Protein AF-A0A7S3L9W5-F1 (afdb_monomer_lite)

Organism: NCBI:txid265554

Foldseek 3Di:
DDDDDDPDPCVVVLVVVLVPQPQDWAWAFEAQQAAQKWKDKLNFIDGGRHRLATTEISHRLPFKMKIWIFGDPPPPPPPDDDDDDDPPPDPPPVRFTKMFIAHRDPDPPPPPDHRQHQYWYQDPVVRDIFLDHDDPVVSVVVVVCVVVVVDDCSRYPYPSVRQVDPVSVVVSCVVRVPPDQVLCVVQVRHGSFIETEPPVPVVPPDDDPDPDPPRTDYGDDPDDDPPPDVPPDPPPVVVVVVVVVPDDD

pLDDT: mean 74.81, std 19.77, range [29.09, 96.62]

Sequence (249 aa):
DHQTIFFIDNASMTQEIVRKSDNGTTFVAILNLPARSSLRLDGQTILLHRDDFVGIAGIPLDGFHLVAVRPSIINKKHNEGTISGATAQEPVFASITTGFVLPTTNQADGTETPPPGLIRRYDPQTEEVSKEPLDDVTRTNLQQQIHQQAMDPERLLPYASVIRSEAVALTWREATSMISLDLLTNRAIPPGTKIIPGSHQDDQMSNFANTSLQDGHSPQYPDIPVLLEPGHRRTTHRGTKAFLQGLSP

InterPro domains:
  IPR033647 AAR2, N-terminal [PF20981] (26-185)

Radius of gyration: 22.97 Å; chains: 1; bounding box: 61×63×57 Å

Secondary structure (DSSP, 8-state):
---------THHHHHHHHTT-TT-EEEEEEETPPTT-EEEETTEEEE---S---EEEEEESSS--EEEEE-------------S-------------EEEEPP---------PPP--EEEEEETTTTEE-SSPPPHHHHHHHHHHHHTT-S-TTTEEEHHHHS--HHHHHHHHHHTTT--HHHHHHTT--TTPEE--THHHHT--S--------SSBPPPPPP------TT------HHHHHHHHTS--

Structure (mmCIF, N/CA/C/O backbone):
data_AF-A0A7S3L9W5-F1
#
_entry.id   AF-A0A7S3L9W5-F1
#
loop_
_atom_site.group_PDB
_atom_site.id
_atom_site.type_symbol
_atom_site.label_atom_id
_atom_site.label_alt_id
_atom_site.label_comp_id
_atom_site.label_asym_id
_atom_site.label_entity_id
_atom_site.label_seq_id
_atom_site.pdbx_PDB_ins_code
_atom_site.Cartn_x
_atom_site.Cartn_y
_atom_site.Cartn_z
_atom_site.occupancy
_atom_site.B_iso_or_equiv
_atom_site.auth_seq_id
_atom_site.auth_comp_id
_atom_site.auth_asym_id
_atom_site.auth_atom_id
_atom_site.pdbx_PDB_model_num
ATOM 1 N N . ASP A 1 1 ? 2.241 -35.122 19.949 1.00 41.41 1 ASP A N 1
ATOM 2 C CA . ASP A 1 1 ? 2.887 -33.806 20.115 1.00 41.41 1 ASP A CA 1
ATOM 3 C C . ASP A 1 1 ? 1.904 -32.683 19.833 1.00 41.41 1 ASP A C 1
ATOM 5 O O . ASP A 1 1 ? 1.735 -32.258 18.698 1.00 41.41 1 ASP A O 1
ATOM 9 N N . HIS A 1 2 ? 1.179 -32.266 20.871 1.00 31.98 2 HIS A N 1
ATOM 10 C CA . HIS A 1 2 ? 0.246 -31.143 20.817 1.00 31.98 2 HIS A CA 1
ATOM 11 C C . HIS A 1 2 ? 1.000 -29.875 21.219 1.00 31.98 2 HIS A C 1
ATOM 13 O O . HIS A 1 2 ? 1.371 -29.718 22.380 1.00 31.98 2 HIS A O 1
ATOM 19 N N . GLN A 1 3 ? 1.263 -28.992 20.257 1.00 34.59 3 GLN A N 1
ATOM 20 C CA . GLN A 1 3 ? 1.825 -27.674 20.536 1.00 34.59 3 GLN A CA 1
ATOM 21 C C . GLN A 1 3 ? 0.699 -26.747 21.003 1.00 34.59 3 GLN A C 1
ATOM 23 O O . GLN A 1 3 ? -0.119 -26.278 20.215 1.00 34.59 3 GLN A O 1
ATOM 28 N N . THR A 1 4 ? 0.654 -26.515 22.311 1.00 30.23 4 THR A N 1
ATOM 29 C CA . THR A 1 4 ? -0.152 -25.470 22.945 1.00 30.23 4 THR A CA 1
ATOM 30 C C . THR A 1 4 ? 0.378 -24.107 22.502 1.00 30.23 4 THR A C 1
ATOM 32 O O . THR A 1 4 ? 1.495 -23.725 22.851 1.00 30.23 4 THR A O 1
ATOM 35 N N . ILE A 1 5 ? -0.411 -23.378 21.713 1.00 37.34 5 ILE A N 1
ATOM 36 C CA . ILE A 1 5 ? -0.151 -21.976 21.376 1.00 37.34 5 ILE A CA 1
ATOM 37 C C . ILE A 1 5 ? -0.516 -21.146 22.608 1.00 37.34 5 ILE A C 1
ATOM 39 O O . ILE A 1 5 ? -1.687 -21.026 22.963 1.00 37.34 5 ILE A O 1
ATOM 43 N N . PHE A 1 6 ? 0.491 -20.593 23.281 1.00 29.09 6 PHE A N 1
ATOM 44 C CA . PHE A 1 6 ? 0.279 -19.585 24.311 1.00 29.09 6 PHE A CA 1
ATOM 45 C C . PHE A 1 6 ? -0.088 -18.266 23.627 1.00 29.09 6 PHE A C 1
ATOM 47 O O . PHE A 1 6 ? 0.751 -17.639 22.982 1.00 29.09 6 PHE A O 1
ATOM 54 N N . PHE A 1 7 ? -1.340 -17.839 23.779 1.00 35.19 7 PHE A N 1
ATOM 55 C CA . PHE A 1 7 ? -1.722 -16.448 23.559 1.00 35.19 7 PHE A CA 1
ATOM 56 C C . PHE A 1 7 ? -1.138 -15.633 24.714 1.00 35.19 7 PHE A C 1
ATOM 58 O O . PHE A 1 7 ? -1.743 -15.511 25.775 1.00 35.19 7 PHE A O 1
ATOM 65 N N . ILE A 1 8 ? 0.091 -15.149 24.539 1.00 38.84 8 ILE A N 1
ATOM 66 C CA . ILE A 1 8 ? 0.634 -14.109 25.409 1.00 38.84 8 ILE A CA 1
ATOM 67 C C . ILE A 1 8 ? -0.095 -12.821 25.039 1.00 38.84 8 ILE A C 1
ATOM 69 O O . ILE A 1 8 ? -0.155 -12.447 23.866 1.00 38.84 8 ILE A O 1
ATOM 73 N N . ASP A 1 9 ? -0.657 -12.175 26.054 1.00 42.56 9 ASP A N 1
ATOM 74 C CA . ASP A 1 9 ? -1.365 -10.901 25.999 1.00 42.56 9 ASP A CA 1
ATOM 75 C C . ASP A 1 9 ? -0.394 -9.751 25.648 1.00 42.56 9 ASP A C 1
ATOM 77 O O . ASP A 1 9 ? -0.048 -8.900 26.461 1.00 42.56 9 ASP A O 1
ATOM 81 N N . ASN A 1 10 ? 0.121 -9.760 24.414 1.00 45.75 10 ASN A N 1
ATOM 82 C CA . ASN A 1 10 ? 1.008 -8.730 23.861 1.00 45.75 10 ASN A CA 1
ATOM 83 C C . ASN A 1 10 ? 0.237 -7.482 23.396 1.00 45.75 10 ASN A C 1
ATOM 85 O O . ASN A 1 10 ? 0.843 -6.518 22.928 1.00 45.75 10 ASN A O 1
ATOM 89 N N . ALA A 1 11 ? -1.093 -7.470 23.525 1.00 50.28 11 ALA A N 1
ATOM 90 C CA . ALA A 1 11 ? -1.930 -6.365 23.071 1.00 50.28 11 ALA A CA 1
ATOM 91 C C . ALA A 1 11 ? -1.640 -5.058 23.831 1.00 50.28 11 ALA A C 1
ATOM 93 O O . ALA A 1 11 ? -1.766 -3.979 23.252 1.00 50.28 11 ALA A O 1
ATOM 94 N N . SER A 1 12 ? -1.212 -5.135 25.097 1.00 49.47 12 SER A N 1
ATOM 95 C CA . SER A 1 12 ? -1.005 -3.940 25.925 1.00 49.47 12 SER A CA 1
ATOM 96 C C . SER A 1 12 ? 0.279 -3.169 25.598 1.00 49.47 12 SER A C 1
ATOM 98 O O . SER A 1 12 ? 0.314 -1.963 25.823 1.00 49.47 12 SER A O 1
ATOM 100 N N . MET A 1 13 ? 1.322 -3.823 25.072 1.00 44.31 13 MET A N 1
ATOM 101 C CA . MET A 1 13 ? 2.629 -3.185 24.848 1.00 44.31 13 MET A CA 1
ATOM 102 C C . MET A 1 13 ? 2.747 -2.597 23.432 1.00 44.31 13 MET A C 1
ATOM 104 O O . MET A 1 13 ? 3.278 -1.503 23.253 1.00 44.31 13 MET A O 1
ATOM 108 N N . THR A 1 14 ? 2.145 -3.238 22.423 1.00 50.22 14 THR A N 1
ATOM 109 C CA . THR A 1 14 ? 2.113 -2.711 21.044 1.00 50.22 14 THR A CA 1
ATOM 110 C C . THR A 1 14 ? 1.246 -1.447 20.917 1.00 50.22 14 THR A C 1
ATOM 112 O O . THR A 1 14 ? 1.472 -0.626 20.028 1.00 50.22 14 THR A O 1
ATOM 115 N N . GLN A 1 15 ? 0.278 -1.237 21.822 1.00 51.03 15 GLN A N 1
ATOM 116 C CA . GLN A 1 15 ? -0.562 -0.031 21.827 1.00 51.03 15 GLN A CA 1
ATOM 117 C C . GLN A 1 15 ? 0.193 1.249 22.221 1.00 51.03 15 GLN A C 1
ATOM 119 O O . GLN A 1 15 ? -0.237 2.336 21.835 1.00 51.03 15 GLN A O 1
ATOM 124 N N . GLU A 1 16 ? 1.302 1.163 22.962 1.00 47.72 16 GLU A N 1
ATOM 125 C CA . GLU A 1 16 ? 1.970 2.356 23.502 1.00 47.72 16 GLU A CA 1
ATOM 126 C C . GLU A 1 16 ? 2.785 3.122 22.442 1.00 47.72 16 GLU A C 1
ATOM 128 O O . GLU A 1 16 ? 2.888 4.346 22.500 1.00 47.72 16 GLU A O 1
ATOM 133 N N . ILE A 1 17 ? 3.290 2.433 21.415 1.00 47.03 17 ILE A N 1
ATOM 134 C CA . ILE A 1 17 ? 4.081 3.052 20.334 1.00 47.03 17 ILE A CA 1
ATOM 135 C C . ILE A 1 17 ? 3.175 3.652 19.259 1.00 47.03 17 ILE A C 1
ATOM 137 O O . ILE A 1 17 ? 3.446 4.748 18.777 1.00 47.03 17 ILE A O 1
ATOM 141 N N . VAL A 1 18 ? 2.044 3.001 18.954 1.00 50.06 18 VAL A N 1
ATOM 142 C CA . VAL A 1 18 ? 1.018 3.572 18.061 1.00 50.06 18 VAL A CA 1
ATOM 143 C C . VAL A 1 18 ? 0.409 4.842 18.667 1.00 50.06 18 VAL A C 1
ATOM 145 O O . VAL A 1 18 ? 0.041 5.754 17.935 1.00 50.06 18 VAL A O 1
ATOM 148 N N . ARG A 1 19 ? 0.359 4.950 20.002 1.00 47.28 19 ARG A N 1
ATOM 149 C CA . ARG A 1 19 ? -0.125 6.152 20.702 1.00 47.28 19 ARG A CA 1
ATOM 150 C C . ARG A 1 19 ? 0.889 7.294 20.801 1.00 47.28 19 ARG A C 1
ATOM 152 O O . ARG A 1 19 ? 0.475 8.392 21.146 1.00 47.28 19 ARG A O 1
ATOM 159 N N . LYS A 1 20 ? 2.181 7.066 20.528 1.00 47.56 20 LYS A N 1
ATOM 160 C CA . LYS A 1 20 ? 3.231 8.103 20.630 1.00 47.56 20 LYS A CA 1
ATOM 161 C C . LYS A 1 20 ? 3.534 8.835 19.323 1.00 47.56 20 LYS A C 1
ATOM 163 O O . LYS A 1 20 ? 4.314 9.783 19.336 1.00 47.56 20 LYS A O 1
ATOM 168 N N . SER A 1 21 ? 2.935 8.419 18.211 1.00 52.25 21 SER A N 1
ATOM 169 C CA . SER A 1 21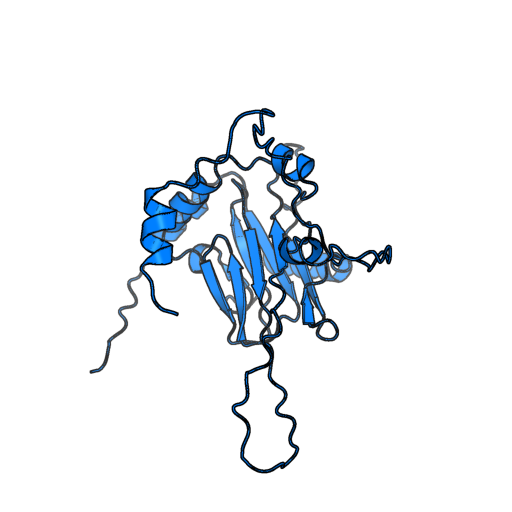 ? 2.939 9.217 16.988 1.00 52.25 21 SER A CA 1
ATOM 170 C C . SER A 1 21 ? 1.803 10.237 17.066 1.00 52.25 21 SER A C 1
ATOM 172 O O . SER A 1 21 ? 0.677 9.954 16.659 1.00 52.25 21 SER A O 1
ATOM 174 N N . ASP A 1 22 ? 2.108 11.449 17.531 1.00 58.22 22 ASP A N 1
ATOM 175 C CA . ASP A 1 22 ? 1.200 12.606 17.428 1.00 58.22 22 ASP A CA 1
ATOM 176 C C . ASP A 1 22 ? 0.915 12.997 15.957 1.00 58.22 22 ASP A C 1
ATOM 178 O O . ASP A 1 22 ? 0.059 13.831 15.675 1.00 58.22 22 ASP A O 1
ATOM 182 N N . ASN A 1 23 ? 1.600 12.361 15.000 1.00 70.00 23 ASN A N 1
ATOM 183 C CA . ASN A 1 23 ? 1.586 12.692 13.575 1.00 70.00 23 ASN A CA 1
ATOM 184 C C . ASN A 1 23 ? 0.377 12.135 12.805 1.00 70.00 23 ASN A C 1
ATOM 186 O O . ASN A 1 23 ? 0.332 12.246 11.583 1.00 70.00 23 ASN A O 1
ATOM 190 N N . GLY A 1 24 ? -0.610 11.552 13.493 1.00 84.56 24 GLY A N 1
ATOM 191 C CA . GLY A 1 24 ? -1.801 10.963 12.881 1.00 84.56 24 GLY A CA 1
ATOM 192 C C . GLY A 1 24 ? -1.566 9.573 12.277 1.00 84.56 24 GLY A C 1
ATOM 193 O O . GLY A 1 24 ? -0.479 8.999 12.356 1.00 84.56 24 GLY A O 1
ATOM 194 N N . THR A 1 25 ? -2.622 9.000 11.694 1.00 89.19 25 THR A N 1
ATOM 195 C CA . THR A 1 25 ? -2.582 7.670 11.068 1.00 89.19 25 THR A CA 1
ATO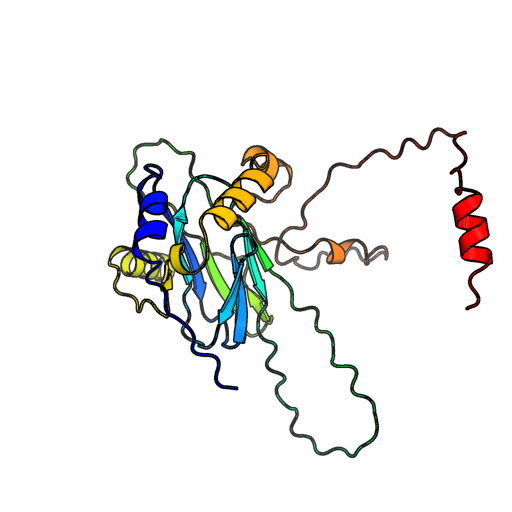M 196 C C . THR A 1 25 ? -3.329 7.657 9.739 1.00 89.19 25 THR A C 1
ATOM 198 O O . THR A 1 25 ? -4.252 8.440 9.526 1.00 89.19 25 THR A O 1
ATOM 201 N N . THR A 1 26 ? -2.942 6.745 8.854 1.00 91.69 26 THR A N 1
ATOM 202 C CA . THR A 1 26 ? -3.576 6.466 7.566 1.00 91.69 26 THR A CA 1
ATOM 203 C C . THR A 1 26 ? -4.048 5.012 7.493 1.00 91.69 26 THR A C 1
ATOM 205 O O . THR A 1 26 ? -3.989 4.246 8.463 1.00 91.69 26 THR A O 1
ATOM 208 N N . PHE A 1 27 ? -4.565 4.619 6.336 1.00 93.81 27 PHE A N 1
ATOM 209 C CA . PHE A 1 27 ? -5.021 3.266 6.066 1.00 93.81 27 PHE A CA 1
ATOM 210 C C . PHE A 1 27 ? -4.758 2.880 4.609 1.00 93.81 27 PHE A C 1
ATOM 212 O O . PHE A 1 27 ? -4.596 3.729 3.728 1.00 93.81 27 PHE A O 1
ATOM 219 N N . VAL A 1 28 ? -4.762 1.577 4.352 1.00 95.38 28 VAL A N 1
ATOM 220 C CA . VAL A 1 28 ? -4.830 0.997 3.011 1.00 95.38 28 VAL A CA 1
ATOM 221 C C . VAL A 1 28 ? -6.077 0.136 2.905 1.00 95.38 28 VAL A C 1
ATOM 223 O O . VAL A 1 28 ? -6.349 -0.660 3.799 1.00 95.38 28 VAL A O 1
ATOM 226 N N . ALA A 1 29 ? -6.820 0.267 1.812 1.00 95.94 29 ALA A N 1
ATOM 227 C CA . ALA A 1 29 ? -7.939 -0.595 1.478 1.00 95.94 29 ALA A CA 1
ATOM 228 C C . ALA A 1 29 ? -7.815 -1.115 0.043 1.00 95.94 29 ALA A C 1
ATOM 230 O O . ALA A 1 29 ? -7.578 -0.352 -0.897 1.00 95.94 29 ALA A O 1
ATOM 231 N N . ILE A 1 30 ? -7.991 -2.423 -0.120 1.00 96.00 30 ILE A N 1
ATOM 232 C CA . ILE A 1 30 ? -7.915 -3.126 -1.400 1.00 96.00 30 ILE A CA 1
ATOM 233 C C . ILE A 1 30 ? -9.179 -3.958 -1.539 1.00 96.00 30 ILE A C 1
ATOM 235 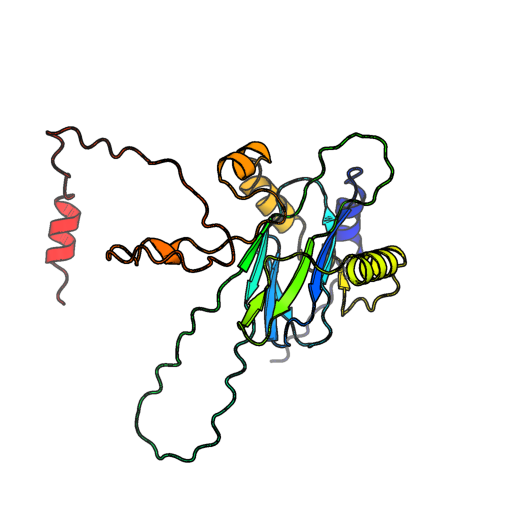O O . ILE A 1 30 ? -9.293 -5.049 -0.986 1.00 96.00 30 ILE A O 1
ATOM 239 N N . LEU A 1 31 ? -10.152 -3.408 -2.258 1.00 96.19 31 LEU A N 1
ATOM 240 C CA . LEU A 1 31 ? -11.469 -4.017 -2.389 1.00 96.19 31 LEU A CA 1
ATOM 241 C C . LEU A 1 31 ? -11.443 -5.204 -3.353 1.00 96.19 31 LEU A C 1
ATOM 243 O O . LEU A 1 31 ? -10.726 -5.175 -4.356 1.00 96.19 31 LEU A O 1
ATOM 247 N N . ASN A 1 32 ? -12.301 -6.191 -3.081 1.00 95.12 32 ASN A N 1
ATOM 248 C CA . ASN A 1 32 ? -12.506 -7.402 -3.885 1.00 95.12 32 ASN A CA 1
ATOM 249 C C . ASN A 1 32 ? -11.265 -8.295 -4.012 1.00 95.12 32 ASN A C 1
ATOM 251 O O . ASN A 1 32 ? -11.147 -9.056 -4.972 1.00 95.12 32 ASN A O 1
ATOM 255 N N . LEU A 1 33 ? -10.325 -8.198 -3.072 1.00 93.50 33 LEU A N 1
ATOM 256 C CA . LEU A 1 33 ? -9.152 -9.056 -3.076 1.00 93.50 33 LEU A CA 1
ATOM 257 C C . LEU A 1 33 ? -9.581 -10.498 -2.730 1.00 93.50 33 LEU A C 1
ATOM 259 O O . LEU A 1 33 ? -10.209 -10.701 -1.690 1.00 93.50 33 LEU A O 1
ATOM 263 N N . PRO A 1 34 ? -9.281 -11.509 -3.567 1.00 93.00 34 PRO A N 1
ATOM 264 C CA . PRO A 1 34 ? -9.819 -12.844 -3.359 1.00 93.00 34 PRO A CA 1
ATOM 265 C C . PRO A 1 34 ? -9.198 -13.502 -2.126 1.00 93.00 34 PRO A C 1
ATOM 267 O O . PRO A 1 34 ? -8.036 -13.252 -1.780 1.00 93.00 34 PRO A O 1
ATOM 270 N N . ALA A 1 35 ? -9.949 -14.409 -1.500 1.00 91.38 35 ALA A N 1
ATOM 271 C CA . ALA A 1 35 ? -9.425 -15.253 -0.435 1.00 91.38 35 ALA A CA 1
ATOM 272 C C . ALA A 1 35 ? -8.149 -15.981 -0.886 1.00 91.38 35 ALA A C 1
ATOM 274 O O . ALA A 1 35 ? -7.959 -16.289 -2.065 1.00 91.38 35 ALA A O 1
ATOM 275 N N . ARG A 1 36 ? -7.278 -16.287 0.076 1.00 91.44 36 ARG A N 1
ATOM 276 C CA . ARG A 1 36 ? -5.952 -16.902 -0.102 1.00 91.44 36 ARG A CA 1
ATOM 277 C C . ARG A 1 36 ? -4.927 -16.016 -0.811 1.00 91.44 36 ARG A C 1
ATOM 279 O O . ARG A 1 36 ? -3.821 -16.488 -1.079 1.00 91.44 36 ARG A O 1
ATOM 286 N N . SER A 1 37 ? -5.265 -14.764 -1.121 1.00 92.88 37 SER A N 1
ATOM 287 C CA . SER A 1 37 ? -4.275 -13.774 -1.553 1.00 92.88 37 SER A CA 1
ATOM 288 C C . SER A 1 37 ? -3.331 -13.458 -0.401 1.00 92.88 37 SER A C 1
ATOM 290 O O . SER A 1 37 ? -3.701 -13.606 0.768 1.00 92.88 37 SER A O 1
ATOM 292 N N . SER A 1 38 ? -2.120 -13.004 -0.712 1.00 93.25 38 SER A N 1
ATOM 293 C CA . SER A 1 38 ? -1.237 -12.434 0.296 1.00 93.25 38 SER A CA 1
ATOM 294 C C . SER A 1 38 ? -1.102 -10.927 0.131 1.00 93.25 38 SER A C 1
ATOM 296 O O . SER A 1 38 ? -0.891 -10.401 -0.962 1.00 93.25 38 SER A O 1
ATOM 298 N N . LEU A 1 39 ? -1.245 -10.232 1.253 1.00 94.25 39 LEU A N 1
ATOM 299 C CA . LEU A 1 39 ? -1.000 -8.806 1.382 1.00 94.25 39 LEU A CA 1
ATOM 300 C C . LEU A 1 39 ? 0.264 -8.638 2.213 1.00 94.25 39 LEU A C 1
ATOM 302 O O . LEU A 1 39 ? 0.380 -9.211 3.295 1.00 94.25 39 LEU A O 1
ATOM 306 N N . ARG A 1 40 ? 1.222 -7.871 1.713 1.00 94.69 40 ARG A N 1
ATOM 307 C CA . ARG A 1 40 ? 2.435 -7.520 2.438 1.00 94.69 40 ARG A CA 1
ATOM 308 C C . ARG A 1 40 ? 2.405 -6.046 2.794 1.00 94.69 40 ARG A C 1
ATOM 310 O O . ARG A 1 40 ? 2.103 -5.228 1.934 1.00 94.69 40 ARG A O 1
ATOM 317 N N . LEU A 1 41 ? 2.739 -5.726 4.034 1.00 94.94 41 LEU A N 1
ATOM 318 C CA . LEU A 1 41 ? 2.931 -4.363 4.511 1.00 94.94 41 LEU A CA 1
ATOM 319 C C . LEU A 1 41 ? 4.235 -4.339 5.302 1.00 94.94 41 LEU A C 1
ATOM 321 O O . LEU A 1 41 ? 4.415 -5.150 6.210 1.00 94.94 41 LEU A O 1
ATOM 325 N N . ASP A 1 42 ? 5.163 -3.476 4.901 1.00 94.06 42 ASP A N 1
ATOM 326 C CA . ASP A 1 42 ? 6.445 -3.254 5.589 1.00 94.06 42 ASP A CA 1
ATOM 327 C C . ASP A 1 42 ? 7.247 -4.546 5.811 1.00 94.06 42 ASP A C 1
ATOM 329 O O . ASP A 1 42 ? 7.784 -4.856 6.876 1.00 94.06 42 ASP A O 1
ATOM 333 N N . GLY A 1 43 ? 7.250 -5.383 4.771 1.00 89.50 43 GLY A N 1
ATOM 334 C CA . GLY A 1 43 ? 7.906 -6.689 4.755 1.00 89.50 43 GLY A CA 1
ATOM 335 C C . GLY A 1 43 ? 7.118 -7.817 5.431 1.00 89.50 43 GLY A C 1
ATOM 336 O O . GLY A 1 43 ? 7.356 -8.986 5.093 1.00 89.50 43 GLY A O 1
ATOM 337 N N . GLN A 1 44 ? 6.147 -7.504 6.296 1.00 93.62 44 GLN A N 1
ATOM 338 C CA . GLN A 1 44 ? 5.267 -8.489 6.928 1.00 93.62 44 GLN A CA 1
ATOM 339 C C . GLN A 1 44 ? 4.245 -9.016 5.932 1.00 93.62 44 GLN A C 1
ATOM 341 O O . GLN A 1 44 ? 3.736 -8.263 5.115 1.00 93.62 44 GLN A O 1
ATOM 346 N N . THR A 1 45 ? 3.961 -10.317 5.978 1.00 93.31 45 THR A N 1
ATOM 347 C CA . THR A 1 45 ? 3.026 -10.975 5.055 1.00 93.31 45 THR A CA 1
ATOM 348 C C . THR A 1 45 ? 1.801 -11.463 5.811 1.00 93.31 45 THR A C 1
ATOM 350 O O . THR A 1 45 ? 1.924 -12.189 6.798 1.00 93.31 45 THR A O 1
ATOM 353 N N . ILE A 1 46 ? 0.630 -11.098 5.305 1.00 94.38 46 ILE A N 1
ATOM 354 C CA . ILE A 1 46 ? -0.684 -11.528 5.766 1.00 94.38 46 ILE A CA 1
ATOM 355 C C . ILE A 1 46 ? -1.251 -12.450 4.693 1.00 94.38 46 ILE A C 1
ATOM 357 O O . ILE A 1 46 ? -1.326 -12.069 3.524 1.00 94.38 46 ILE A O 1
ATOM 361 N N . LEU A 1 47 ? -1.643 -13.660 5.081 1.00 94.62 47 LEU A N 1
ATOM 362 C CA . LEU A 1 47 ? -2.419 -14.543 4.220 1.00 94.62 47 LEU A CA 1
ATOM 363 C C . LEU A 1 47 ? -3.899 -14.299 4.501 1.00 94.62 47 LEU A C 1
ATOM 365 O O . LEU A 1 47 ? -4.348 -14.438 5.637 1.00 94.62 47 LEU A O 1
ATOM 369 N N . LEU A 1 48 ? -4.650 -13.927 3.473 1.00 93.88 48 LEU A N 1
ATOM 370 C CA . LEU A 1 48 ? -6.076 -13.677 3.613 1.00 93.88 48 LEU A CA 1
ATOM 371 C C . LEU A 1 48 ? -6.822 -15.002 3.575 1.00 93.88 48 LEU A C 1
ATOM 373 O O . LEU A 1 48 ? -6.640 -15.800 2.663 1.00 93.88 48 LEU A O 1
ATOM 377 N N . HIS A 1 49 ? -7.686 -15.248 4.550 1.00 92.50 49 HIS A N 1
ATOM 378 C CA . HIS A 1 49 ? -8.513 -16.458 4.581 1.00 92.50 49 HIS A CA 1
ATOM 379 C C . HIS A 1 49 ? -9.936 -16.219 4.070 1.00 92.50 49 HIS A C 1
ATOM 381 O O . HIS A 1 49 ? -10.689 -17.172 3.890 1.00 92.50 49 HIS A O 1
ATOM 387 N N . ARG A 1 50 ? -10.280 -14.956 3.818 1.00 92.69 50 ARG A N 1
ATOM 388 C CA . ARG A 1 50 ? -11.628 -14.476 3.526 1.00 92.69 50 ARG A CA 1
ATOM 389 C C . ARG A 1 50 ? -11.622 -13.650 2.246 1.00 92.69 50 ARG A C 1
ATOM 391 O O . ARG A 1 50 ? -10.581 -13.116 1.864 1.00 92.69 50 ARG A O 1
ATOM 398 N N . ASP A 1 51 ? -12.770 -13.568 1.597 1.00 92.56 51 ASP A N 1
ATOM 399 C CA . ASP A 1 51 ? -13.025 -12.795 0.377 1.00 92.56 51 ASP A CA 1
ATOM 400 C C . ASP A 1 51 ? -13.628 -11.406 0.658 1.00 92.56 51 ASP A C 1
ATOM 402 O O . ASP A 1 51 ? -13.700 -10.568 -0.237 1.00 92.56 51 ASP A O 1
ATOM 406 N N . ASP A 1 52 ? -14.020 -11.141 1.906 1.00 94.81 52 ASP A N 1
ATOM 407 C CA . ASP A 1 52 ? -14.599 -9.879 2.374 1.00 94.81 52 ASP A CA 1
ATOM 408 C C . ASP A 1 52 ? -13.583 -8.931 3.037 1.00 94.81 52 ASP A C 1
ATOM 410 O O . ASP A 1 52 ? -13.978 -7.899 3.596 1.00 94.81 52 ASP A O 1
ATOM 414 N N . PHE A 1 53 ? -12.288 -9.262 2.969 1.00 96.19 53 PHE A N 1
ATOM 415 C CA . PHE A 1 53 ? -11.200 -8.423 3.468 1.00 96.19 53 PHE A CA 1
ATOM 416 C C . PHE A 1 53 ? -11.213 -7.047 2.788 1.00 96.19 53 PHE A C 1
ATOM 418 O O . PHE A 1 53 ? -11.363 -6.932 1.571 1.00 96.19 53 PHE A O 1
ATOM 425 N N . VAL A 1 54 ? -11.041 -5.997 3.588 1.00 96.38 54 VAL A N 1
ATOM 426 C CA . VAL A 1 54 ? -11.052 -4.604 3.135 1.00 96.38 54 VAL A CA 1
ATOM 427 C C . VAL A 1 54 ? -9.652 -4.016 3.168 1.00 96.38 54 VAL A C 1
ATOM 429 O O . VAL A 1 54 ? -9.244 -3.409 2.181 1.00 96.38 54 VAL A O 1
ATOM 432 N N . GLY A 1 55 ? -8.913 -4.144 4.273 1.00 96.25 55 GLY A N 1
ATOM 433 C CA . GLY A 1 55 ? -7.664 -3.401 4.403 1.00 96.25 55 GLY A CA 1
ATOM 434 C C . GLY A 1 55 ? -6.979 -3.435 5.763 1.00 96.25 55 GLY A C 1
ATOM 435 O O . GLY A 1 55 ? -7.283 -4.265 6.618 1.00 96.25 55 GLY A O 1
ATOM 436 N N . ILE A 1 56 ? -6.045 -2.500 5.944 1.00 96.62 56 ILE A N 1
ATOM 437 C CA . ILE A 1 56 ? -5.295 -2.273 7.182 1.00 96.62 56 ILE A CA 1
ATOM 438 C C . ILE A 1 56 ? -5.424 -0.798 7.571 1.00 96.62 56 ILE A C 1
ATOM 440 O O . ILE A 1 56 ? -5.175 0.077 6.742 1.00 96.62 56 ILE A O 1
ATOM 444 N N . ALA A 1 57 ? -5.778 -0.513 8.823 1.00 95.00 57 ALA A N 1
ATOM 445 C CA . ALA A 1 57 ? -5.949 0.843 9.349 1.00 95.00 57 ALA A CA 1
ATOM 446 C C . ALA A 1 57 ? -5.010 1.145 10.523 1.00 95.00 57 ALA A C 1
ATOM 448 O O . ALA A 1 57 ? -4.478 0.236 11.159 1.00 95.00 57 ALA A O 1
ATOM 449 N N . GLY A 1 58 ? -4.825 2.430 10.830 1.00 92.06 58 GLY A N 1
ATOM 450 C CA . GLY A 1 58 ? -3.944 2.865 11.916 1.00 92.06 58 GLY A CA 1
ATOM 451 C C . GLY A 1 58 ? -2.463 2.778 11.549 1.00 92.06 58 GLY A C 1
ATOM 452 O O . GLY A 1 58 ? -1.629 2.563 12.425 1.00 92.06 58 GLY A O 1
ATOM 453 N N . ILE A 1 59 ? -2.145 2.884 10.256 1.00 92.88 59 ILE A N 1
ATOM 454 C CA . ILE A 1 59 ? -0.766 2.915 9.768 1.00 92.88 59 ILE A CA 1
ATOM 455 C C . ILE A 1 59 ? -0.190 4.282 10.145 1.00 92.88 59 ILE A C 1
ATOM 457 O O . ILE A 1 59 ? -0.827 5.287 9.824 1.00 92.88 59 ILE A O 1
ATOM 461 N N . PRO A 1 60 ? 0.949 4.358 10.841 1.00 90.62 60 PRO A N 1
ATOM 462 C CA . PRO A 1 60 ? 1.544 5.638 11.192 1.00 90.62 60 PRO A CA 1
ATOM 463 C C . PRO A 1 60 ? 1.825 6.485 9.944 1.00 90.62 60 PRO A C 1
ATOM 465 O O . PRO A 1 60 ? 2.081 5.961 8.863 1.00 90.62 60 PRO A O 1
ATOM 468 N N . LEU A 1 61 ? 1.714 7.806 10.069 1.00 87.06 61 LEU A N 1
ATOM 469 C CA . LEU A 1 61 ? 2.073 8.719 8.978 1.00 87.06 61 LEU A CA 1
ATOM 470 C C . LEU A 1 61 ? 3.577 9.025 8.934 1.00 87.06 61 LEU A C 1
ATOM 472 O O . LEU A 1 61 ? 4.046 9.635 7.969 1.00 87.06 61 LEU A O 1
ATOM 476 N N . ASP A 1 62 ? 4.329 8.628 9.965 1.00 84.69 62 ASP A N 1
ATOM 477 C CA . ASP A 1 62 ? 5.766 8.837 10.046 1.00 84.69 62 ASP A CA 1
ATOM 478 C C . ASP A 1 62 ? 6.547 7.740 9.309 1.00 84.69 62 ASP A C 1
ATOM 480 O O . ASP A 1 62 ? 6.664 6.599 9.745 1.00 84.69 62 ASP A O 1
ATOM 484 N N . GLY A 1 63 ? 7.175 8.133 8.203 1.00 86.75 63 GLY A N 1
ATOM 485 C CA . GLY A 1 63 ? 8.128 7.293 7.486 1.00 86.75 63 GLY A CA 1
ATOM 486 C C . GLY A 1 63 ? 7.532 6.500 6.328 1.00 86.75 63 GLY A C 1
ATOM 487 O O . GLY A 1 63 ? 6.360 6.586 5.992 1.00 86.75 63 GLY A O 1
ATOM 488 N N . PHE A 1 64 ? 8.394 5.765 5.636 1.00 90.88 64 PHE A N 1
ATOM 489 C CA . PHE A 1 64 ? 8.035 5.085 4.400 1.00 90.88 64 PHE A CA 1
ATOM 490 C C . PHE A 1 64 ? 7.295 3.774 4.666 1.00 90.88 64 PHE A C 1
ATOM 492 O O . PHE A 1 64 ? 7.788 2.923 5.403 1.00 90.88 64 PHE A O 1
ATOM 499 N N . HIS A 1 65 ? 6.177 3.570 3.971 1.00 93.12 65 HIS A N 1
ATOM 500 C CA . HIS A 1 65 ? 5.430 2.318 4.000 1.00 93.12 65 HIS A CA 1
ATOM 501 C C . HIS A 1 65 ? 5.251 1.749 2.599 1.00 93.12 65 HIS A C 1
ATOM 503 O O . HIS A 1 65 ? 4.930 2.480 1.653 1.00 93.12 65 HIS A O 1
ATOM 509 N N . LEU A 1 66 ? 5.415 0.431 2.484 1.00 93.69 66 LEU A N 1
ATOM 510 C CA . LEU A 1 66 ? 5.265 -0.295 1.226 1.00 93.69 66 LEU A CA 1
ATOM 511 C C . LEU A 1 66 ? 4.205 -1.379 1.368 1.00 93.69 66 LEU A C 1
ATOM 513 O O . LEU A 1 66 ? 4.376 -2.341 2.121 1.00 93.69 66 LEU A O 1
ATOM 517 N N . VAL A 1 67 ? 3.145 -1.254 0.575 1.00 94.25 67 VAL A N 1
ATOM 518 C CA . VAL A 1 67 ? 2.121 -2.289 0.426 1.00 94.25 67 VAL A CA 1
ATOM 519 C C . VAL A 1 67 ? 2.426 -3.095 -0.823 1.00 94.25 67 VAL A C 1
ATOM 521 O O . VAL A 1 67 ? 2.589 -2.512 -1.887 1.00 94.25 67 VAL A O 1
ATOM 524 N N . ALA A 1 68 ? 2.470 -4.419 -0.720 1.00 93.44 68 ALA A N 1
ATOM 525 C CA . ALA A 1 68 ? 2.609 -5.308 -1.864 1.00 93.44 68 ALA A CA 1
ATOM 526 C C . ALA A 1 68 ? 1.512 -6.375 -1.876 1.00 93.44 68 ALA A C 1
ATOM 528 O O . ALA A 1 68 ? 1.255 -7.020 -0.864 1.00 93.44 68 ALA A O 1
ATOM 529 N N . VAL A 1 69 ? 0.868 -6.583 -3.020 1.00 92.06 69 VAL A N 1
ATOM 530 C CA . VAL A 1 69 ? -0.250 -7.528 -3.153 1.00 92.06 69 VAL A CA 1
ATOM 531 C C . VAL A 1 69 ? 0.132 -8.659 -4.080 1.00 92.06 69 VAL A C 1
ATOM 533 O O . VAL A 1 69 ? 0.621 -8.416 -5.180 1.00 92.06 69 VAL A O 1
ATOM 536 N N . ARG A 1 70 ? -0.147 -9.887 -3.651 1.00 90.50 70 ARG A N 1
ATOM 537 C CA . ARG A 1 70 ? -0.043 -11.087 -4.470 1.00 90.50 70 ARG A CA 1
ATOM 538 C C . ARG A 1 70 ? -1.396 -11.810 -4.461 1.00 90.50 70 ARG A C 1
ATOM 540 O O . ARG A 1 70 ? -1.721 -12.478 -3.476 1.00 90.50 70 ARG A O 1
ATOM 547 N N . PRO A 1 71 ? -2.191 -11.679 -5.531 1.00 85.75 71 PRO A N 1
ATOM 548 C CA . PRO A 1 71 ? -3.471 -12.367 -5.645 1.00 85.75 71 PRO A CA 1
ATOM 549 C C . PRO A 1 71 ? -3.298 -13.885 -5.587 1.00 85.75 71 PRO A C 1
ATOM 551 O O . PRO A 1 71 ? -2.292 -14.427 -6.059 1.00 85.75 71 PRO A O 1
ATOM 554 N N . SER A 1 72 ? -4.274 -14.583 -5.006 1.00 83.38 72 SER A N 1
ATOM 555 C CA . SER A 1 72 ? -4.325 -16.038 -5.132 1.00 83.38 72 SER A CA 1
ATOM 556 C C . SER A 1 72 ? -4.729 -16.402 -6.548 1.00 83.38 72 SER A C 1
ATOM 558 O O . SER A 1 72 ? -5.825 -16.057 -6.985 1.00 83.38 72 SER A O 1
ATOM 560 N N . ILE A 1 73 ? -3.881 -17.158 -7.237 1.00 71.50 73 ILE A N 1
ATOM 561 C CA . ILE A 1 73 ? -4.286 -17.823 -8.468 1.00 71.50 73 ILE A CA 1
ATOM 562 C C . ILE A 1 73 ? -5.100 -19.031 -8.024 1.00 71.50 73 ILE A C 1
ATOM 564 O O . ILE A 1 73 ? -4.567 -20.079 -7.643 1.00 71.50 73 ILE A O 1
ATOM 568 N N . ILE A 1 74 ? -6.420 -18.871 -7.994 1.00 66.25 74 ILE A N 1
ATOM 569 C CA . ILE A 1 74 ? -7.300 -20.024 -7.893 1.00 66.25 74 ILE A CA 1
ATOM 570 C C . ILE A 1 74 ? -7.117 -20.751 -9.217 1.00 66.25 74 ILE A C 1
ATOM 572 O O . ILE A 1 74 ? -7.708 -20.354 -10.218 1.00 66.25 74 ILE A O 1
ATOM 576 N N . ASN A 1 75 ? -6.293 -21.804 -9.225 1.00 60.31 75 ASN A N 1
ATOM 577 C CA . ASN A 1 75 ? -6.280 -22.782 -10.304 1.00 60.31 75 ASN A CA 1
ATOM 578 C C . ASN A 1 75 ? -7.718 -23.287 -10.428 1.00 60.31 75 ASN A C 1
ATOM 580 O O . ASN A 1 75 ? -8.134 -24.193 -9.696 1.00 60.31 75 ASN A O 1
ATOM 584 N N . LYS A 1 76 ? -8.509 -22.658 -11.306 1.00 58.72 76 LYS A N 1
ATOM 585 C CA . LYS A 1 76 ? -9.776 -23.202 -11.769 1.00 58.72 76 LYS A CA 1
ATOM 586 C C . LYS A 1 76 ? -9.367 -24.526 -12.373 1.00 58.72 76 LYS A C 1
ATOM 588 O O . LYS A 1 76 ? -8.798 -24.550 -13.458 1.00 58.72 76 LYS A O 1
ATOM 593 N N . LYS A 1 77 ? -9.532 -25.609 -11.608 1.00 55.44 77 LYS A N 1
ATOM 594 C CA . LYS A 1 77 ? -9.314 -26.960 -12.102 1.00 55.44 77 LYS A CA 1
ATOM 595 C C . LYS A 1 77 ? -10.146 -27.049 -13.369 1.00 55.44 77 LYS A C 1
ATOM 597 O O . LYS A 1 77 ? -11.372 -27.098 -13.288 1.00 55.44 77 LYS A O 1
ATOM 602 N N . HIS A 1 78 ? -9.480 -26.989 -14.517 1.00 46.72 78 HIS A N 1
ATOM 603 C CA . HIS A 1 78 ? -10.080 -27.375 -15.772 1.00 46.72 78 HIS A CA 1
ATOM 604 C C . HIS A 1 78 ? -10.498 -28.822 -15.555 1.00 46.72 78 HIS A C 1
ATOM 606 O O . HIS A 1 78 ? -9.671 -29.721 -15.406 1.00 46.72 78 HIS A O 1
ATOM 612 N N . ASN A 1 79 ? -11.801 -29.008 -15.392 1.00 52.06 79 ASN A N 1
ATOM 613 C CA . ASN A 1 79 ? -12.440 -30.302 -15.318 1.00 52.06 79 ASN A CA 1
ATOM 614 C C . ASN A 1 79 ? -12.429 -30.864 -16.742 1.00 52.06 79 ASN A C 1
ATOM 616 O O . ASN A 1 79 ? -13.445 -30.878 -17.423 1.00 52.06 79 ASN A O 1
ATOM 620 N N . GLU A 1 80 ? -11.262 -31.275 -17.221 1.00 51.56 80 GLU A N 1
ATOM 621 C CA . GLU A 1 80 ? -11.149 -32.041 -18.452 1.00 51.56 80 GLU A CA 1
ATOM 622 C C . GLU A 1 80 ? -10.339 -33.283 -18.135 1.00 51.56 80 GLU A C 1
ATOM 624 O O . GLU A 1 80 ? -9.128 -33.245 -17.919 1.00 51.56 80 GLU A O 1
ATOM 629 N N . GLY A 1 81 ? -11.058 -34.400 -18.030 1.00 55.19 81 GLY A N 1
ATOM 630 C CA . GLY A 1 81 ? -10.461 -35.713 -17.909 1.00 55.19 81 GLY A CA 1
ATOM 631 C C . GLY A 1 81 ? -9.517 -35.941 -19.078 1.00 55.19 81 GLY A C 1
ATOM 632 O O . GLY A 1 81 ? -9.962 -36.187 -20.190 1.00 55.19 81 GLY A O 1
ATOM 633 N N . THR A 1 82 ? -8.216 -35.870 -18.822 1.00 47.12 82 THR A N 1
ATOM 634 C CA . THR A 1 82 ? -7.211 -36.399 -19.735 1.00 47.12 82 THR A CA 1
ATOM 635 C C . THR A 1 82 ? -6.119 -37.069 -18.920 1.00 47.12 82 THR A C 1
ATOM 637 O O . THR A 1 82 ? -5.713 -36.624 -17.850 1.00 47.12 82 THR A O 1
ATOM 640 N N . ILE A 1 83 ? -5.756 -38.233 -19.425 1.00 51.59 83 ILE A N 1
ATOM 641 C CA . ILE A 1 83 ? -5.026 -39.310 -18.787 1.00 51.59 83 ILE A CA 1
ATOM 642 C C . ILE A 1 83 ? -3.563 -38.905 -18.556 1.00 51.59 83 ILE A C 1
ATOM 644 O O . ILE A 1 83 ? -2.906 -38.376 -19.444 1.00 51.59 83 ILE A O 1
ATOM 648 N N . SER A 1 84 ? -3.103 -39.181 -17.336 1.00 51.44 84 SER A N 1
ATOM 649 C CA . SER A 1 84 ? -1.763 -39.612 -16.920 1.00 51.44 84 SER A CA 1
ATOM 650 C C . SER A 1 84 ? -0.586 -39.348 -17.876 1.00 51.44 84 SER A C 1
ATOM 652 O O . SER A 1 84 ? -0.497 -39.977 -18.926 1.00 51.44 84 SER A O 1
ATOM 654 N N . GLY A 1 85 ? 0.422 -38.589 -17.422 1.00 50.28 85 GLY A N 1
ATOM 655 C CA . GLY A 1 85 ? 1.804 -38.868 -17.851 1.00 50.28 85 GLY A CA 1
ATOM 656 C C . GLY A 1 85 ? 2.793 -37.713 -17.999 1.00 50.28 85 GLY A C 1
ATOM 657 O O . GLY A 1 85 ? 3.960 -37.994 -18.244 1.00 50.28 85 GLY A O 1
ATOM 658 N N . ALA A 1 86 ? 2.400 -36.451 -17.835 1.00 45.97 86 ALA A N 1
ATOM 659 C CA . ALA A 1 86 ? 3.346 -35.335 -17.893 1.00 45.97 86 ALA A CA 1
ATOM 660 C C . ALA A 1 86 ? 3.527 -34.729 -16.500 1.00 45.97 86 ALA A C 1
ATOM 662 O O . ALA A 1 86 ? 2.551 -34.352 -15.853 1.00 45.97 86 ALA A O 1
ATOM 663 N N . THR A 1 87 ? 4.774 -34.652 -16.031 1.00 49.50 87 THR A N 1
ATOM 664 C CA . THR A 1 87 ? 5.179 -33.847 -14.875 1.00 49.50 87 THR A CA 1
ATOM 665 C C . THR A 1 87 ? 4.686 -32.424 -15.096 1.00 49.50 87 THR A C 1
ATOM 667 O O . THR A 1 87 ? 5.281 -31.676 -15.871 1.00 49.50 87 THR A O 1
ATOM 670 N N . ALA A 1 88 ? 3.555 -32.092 -14.474 1.00 45.28 88 ALA A N 1
ATOM 671 C CA . ALA A 1 88 ? 2.942 -30.782 -14.545 1.00 45.28 88 ALA A CA 1
ATOM 672 C C . ALA A 1 88 ? 3.892 -29.787 -13.879 1.00 45.28 88 ALA A C 1
ATOM 674 O O . ALA A 1 88 ? 3.908 -29.623 -12.661 1.00 45.28 88 ALA A O 1
ATOM 675 N N . GLN A 1 89 ? 4.738 -29.173 -14.696 1.00 45.03 89 GLN A N 1
ATOM 676 C CA . GLN A 1 89 ? 5.401 -27.936 -14.354 1.00 45.03 89 GLN A CA 1
ATOM 677 C C . GLN A 1 89 ? 4.256 -26.936 -14.187 1.00 45.03 89 GLN A C 1
ATOM 679 O O . GLN A 1 89 ? 3.614 -26.572 -15.174 1.00 45.03 89 GLN A O 1
ATOM 684 N N . GLU A 1 90 ? 3.897 -26.628 -12.935 1.00 41.78 90 GLU A N 1
ATOM 685 C CA . GLU A 1 90 ? 2.849 -25.649 -12.658 1.00 41.78 90 GLU A CA 1
ATOM 686 C C . GLU A 1 90 ? 3.163 -24.395 -13.474 1.00 41.78 90 GLU A C 1
ATOM 688 O O . GLU A 1 90 ? 4.320 -23.955 -13.459 1.00 41.78 90 GLU A O 1
ATOM 693 N N . PRO A 1 91 ? 2.193 -23.836 -14.220 1.00 41.94 91 PRO A N 1
ATOM 694 C CA . PRO A 1 91 ? 2.415 -22.564 -14.868 1.00 41.94 91 PRO A CA 1
ATOM 695 C C . PRO A 1 91 ? 2.757 -21.577 -13.757 1.00 41.94 91 PRO A C 1
ATOM 697 O O . PRO A 1 91 ? 1.919 -21.219 -12.929 1.00 41.94 91 PRO A O 1
ATOM 700 N N . VAL A 1 92 ? 4.029 -21.184 -13.713 1.00 39.94 92 VAL A N 1
ATOM 701 C CA . VAL A 1 92 ? 4.515 -20.087 -12.891 1.00 39.94 92 VAL A CA 1
ATOM 702 C C . VAL A 1 92 ? 3.949 -18.835 -13.542 1.00 39.94 92 VAL A C 1
ATOM 704 O O . VAL A 1 92 ? 4.645 -18.108 -14.244 1.00 39.94 92 VAL A O 1
ATOM 707 N N . PHE A 1 93 ? 2.648 -18.602 -13.374 1.00 42.75 93 PHE A N 1
ATOM 708 C CA . PHE A 1 93 ? 2.110 -17.271 -13.553 1.00 42.75 93 PHE A CA 1
ATOM 709 C C . PHE A 1 93 ? 2.838 -16.444 -12.507 1.00 42.75 93 PHE A C 1
ATOM 711 O O . PHE A 1 93 ? 2.680 -16.650 -11.298 1.00 42.75 93 PHE A O 1
ATOM 718 N N . ALA A 1 94 ? 3.754 -15.610 -12.991 1.00 45.75 94 ALA A N 1
ATOM 719 C CA . ALA A 1 94 ? 4.460 -14.635 -12.195 1.00 45.75 94 ALA A CA 1
ATOM 720 C C . ALA A 1 94 ? 3.389 -13.728 -11.597 1.00 45.75 94 ALA A C 1
ATOM 722 O O . ALA A 1 94 ? 2.958 -12.769 -12.217 1.00 45.75 94 ALA A O 1
ATOM 723 N N . SER A 1 95 ? 2.882 -14.106 -10.426 1.00 52.84 95 SER A N 1
ATOM 724 C CA . SER A 1 95 ? 1.873 -13.365 -9.689 1.00 52.84 95 SER A CA 1
ATOM 725 C C . SER A 1 95 ? 2.398 -11.947 -9.529 1.00 52.84 95 SER A C 1
ATOM 727 O O . SER A 1 95 ? 3.378 -11.741 -8.799 1.00 52.84 95 SER A O 1
ATOM 729 N N . ILE A 1 96 ? 1.815 -11.013 -10.276 1.00 59.88 96 ILE A N 1
ATOM 730 C CA . ILE A 1 96 ? 2.323 -9.653 -10.392 1.00 59.88 96 ILE A CA 1
ATOM 731 C C . ILE A 1 96 ? 2.206 -9.036 -9.010 1.00 59.88 96 ILE A C 1
ATOM 733 O O . ILE A 1 96 ? 1.120 -8.734 -8.514 1.00 59.88 96 ILE A O 1
ATOM 737 N N . THR A 1 97 ? 3.354 -8.938 -8.343 1.00 65.44 97 THR A N 1
ATOM 738 C CA . THR A 1 97 ? 3.424 -8.320 -7.030 1.00 65.44 97 THR A CA 1
ATOM 739 C C . THR A 1 97 ? 3.287 -6.832 -7.260 1.00 65.44 97 THR A C 1
ATOM 741 O O . THR A 1 97 ? 4.224 -6.182 -7.715 1.00 65.44 97 THR A O 1
ATOM 744 N N . THR A 1 98 ? 2.095 -6.314 -6.997 1.00 77.88 98 THR A N 1
ATOM 745 C CA . THR A 1 98 ? 1.815 -4.895 -7.173 1.00 77.88 98 THR A CA 1
ATOM 746 C C . THR A 1 98 ? 2.221 -4.149 -5.915 1.00 77.88 98 THR A C 1
ATOM 748 O O . THR A 1 98 ? 1.700 -4.470 -4.848 1.00 77.88 98 THR A O 1
ATOM 751 N N . GLY A 1 99 ? 3.126 -3.176 -6.037 1.00 80.44 99 GLY A N 1
ATOM 752 C CA . GLY A 1 99 ? 3.568 -2.329 -4.930 1.00 80.44 99 GLY A CA 1
ATOM 753 C C . GLY A 1 99 ? 2.840 -0.983 -4.884 1.00 80.44 99 GLY A C 1
ATOM 754 O O . GLY A 1 99 ? 2.525 -0.427 -5.929 1.00 80.44 99 GLY A O 1
ATOM 755 N N . PHE A 1 100 ? 2.625 -0.419 -3.701 1.00 82.94 100 PHE A N 1
ATOM 756 C CA . PHE A 1 100 ? 2.196 0.968 -3.523 1.00 82.94 100 PHE A CA 1
ATOM 757 C C . PHE A 1 100 ? 2.953 1.608 -2.367 1.00 82.94 100 PHE A C 1
ATOM 759 O O . PHE A 1 100 ? 3.107 1.000 -1.306 1.00 82.94 100 PHE A O 1
ATOM 766 N N . VAL A 1 101 ? 3.370 2.855 -2.561 1.00 84.06 101 VAL A N 1
ATOM 767 C CA . VAL A 1 101 ? 3.901 3.693 -1.482 1.00 84.06 101 VAL A CA 1
ATOM 768 C C . VAL A 1 101 ? 2.748 4.435 -0.826 1.00 84.06 101 VAL A C 1
ATOM 770 O O . VAL A 1 101 ? 1.924 5.019 -1.532 1.00 84.06 101 VAL A O 1
ATOM 773 N N . LEU A 1 102 ? 2.664 4.428 0.502 1.00 82.50 102 LEU A N 1
ATOM 774 C CA . LEU A 1 102 ? 1.607 5.168 1.193 1.00 82.50 102 LEU A CA 1
ATOM 775 C C . LEU A 1 102 ? 1.918 6.670 1.271 1.00 82.50 102 LEU A C 1
ATOM 777 O O . LEU A 1 102 ? 3.082 7.055 1.391 1.00 82.50 102 LEU A O 1
ATOM 781 N N . PRO A 1 103 ? 0.891 7.533 1.199 1.00 70.12 103 PRO A N 1
ATOM 782 C CA . PRO A 1 103 ? 1.059 8.964 1.399 1.00 70.12 103 PRO A CA 1
ATOM 783 C C . PRO A 1 103 ? 1.436 9.263 2.850 1.00 70.12 103 PRO A C 1
ATOM 785 O O . PRO A 1 103 ? 0.657 9.032 3.769 1.00 70.12 103 PRO A O 1
ATOM 788 N N . THR A 1 104 ? 2.632 9.815 3.029 1.00 67.94 104 THR A N 1
ATOM 789 C CA . THR A 1 104 ? 3.103 10.408 4.282 1.00 67.94 104 THR A CA 1
ATOM 790 C C . THR A 1 104 ? 2.883 11.910 4.177 1.00 67.94 104 THR A C 1
ATOM 792 O O . THR A 1 104 ? 3.540 12.589 3.381 1.00 67.94 104 THR A O 1
ATOM 795 N N . THR A 1 105 ? 1.902 12.451 4.889 1.00 65.50 105 THR A N 1
ATOM 796 C CA . THR A 1 105 ? 1.625 13.889 4.849 1.00 65.50 105 THR A CA 1
ATOM 797 C C . THR A 1 105 ? 2.733 14.665 5.556 1.00 65.50 105 THR A C 1
ATOM 799 O O . THR A 1 105 ? 2.913 14.516 6.757 1.00 65.50 105 THR A O 1
ATOM 802 N N . ASN A 1 106 ? 3.404 15.559 4.824 1.00 52.00 106 ASN A N 1
ATOM 803 C CA . ASN A 1 106 ? 4.156 16.689 5.391 1.00 52.00 106 ASN A CA 1
ATOM 804 C C . ASN A 1 106 ? 3.340 17.997 5.362 1.00 52.00 106 ASN A C 1
ATOM 806 O O . ASN A 1 106 ? 3.880 19.072 5.617 1.00 52.00 106 ASN A O 1
ATOM 810 N N . GLN A 1 107 ? 2.053 17.949 4.999 1.00 48.72 107 GLN A N 1
ATOM 811 C CA . GLN A 1 107 ? 1.274 19.164 4.781 1.00 48.72 107 GLN A CA 1
ATOM 812 C C . GLN A 1 107 ? 0.692 19.679 6.102 1.00 48.72 107 GLN A C 1
ATOM 814 O O . GLN A 1 107 ? -0.401 19.311 6.513 1.00 48.72 107 GLN A O 1
ATOM 819 N N . ALA A 1 108 ? 1.449 20.565 6.747 1.00 47.22 108 ALA A N 1
ATOM 820 C CA . ALA A 1 108 ? 1.023 21.420 7.854 1.00 47.22 108 ALA A CA 1
ATOM 821 C C . ALA A 1 108 ? 0.064 22.544 7.402 1.00 47.22 108 ALA A C 1
ATOM 823 O O . ALA A 1 108 ? 0.075 23.635 7.970 1.00 47.22 108 ALA A O 1
ATOM 824 N N . ASP A 1 109 ? -0.730 22.311 6.354 1.00 50.28 109 ASP A N 1
ATOM 825 C CA . ASP A 1 109 ? -1.800 23.232 5.994 1.00 50.28 109 ASP A CA 1
ATOM 826 C C . ASP A 1 109 ? -2.970 22.855 6.897 1.00 50.28 109 ASP A C 1
ATOM 828 O O . ASP A 1 109 ? -3.490 21.748 6.792 1.00 50.28 109 ASP A O 1
ATOM 832 N N . GLY A 1 110 ? -3.303 23.717 7.861 1.00 54.72 110 GLY A N 1
ATOM 833 C CA . GLY A 1 110 ? -4.224 23.462 8.982 1.00 54.72 110 GLY A CA 1
ATOM 834 C C . GLY A 1 110 ? -5.682 23.163 8.604 1.00 54.72 110 GLY A C 1
ATOM 835 O O . GLY A 1 110 ? -6.589 23.410 9.393 1.00 54.72 110 GLY A O 1
ATOM 836 N N . THR A 1 111 ? -5.929 22.666 7.399 1.00 55.53 111 THR A N 1
ATOM 837 C CA . THR A 1 111 ? -7.181 22.058 6.982 1.00 55.53 111 THR A CA 1
ATOM 838 C C . THR A 1 111 ? -7.291 20.659 7.583 1.00 55.53 111 THR A C 1
ATOM 840 O O . THR A 1 111 ? -6.490 19.781 7.275 1.00 55.53 111 THR A O 1
ATOM 843 N N . GLU A 1 112 ? -8.315 20.443 8.413 1.00 54.00 112 GLU A N 1
ATOM 844 C CA . GLU A 1 112 ? -8.681 19.174 9.072 1.00 54.00 112 GLU A CA 1
ATOM 845 C C . GLU A 1 112 ? -9.122 18.062 8.094 1.00 54.00 112 GLU A C 1
ATOM 847 O O . GLU A 1 112 ? -9.991 17.243 8.396 1.00 54.00 112 GLU A O 1
ATOM 852 N N . THR A 1 113 ? -8.583 18.021 6.878 1.00 55.66 113 THR A N 1
ATOM 853 C CA . THR A 1 113 ? -8.858 16.921 5.961 1.00 55.66 113 THR A CA 1
ATOM 854 C C . THR A 1 113 ? -8.139 15.673 6.466 1.00 55.66 113 THR A C 1
ATOM 856 O O . THR A 1 113 ? -6.914 15.710 6.610 1.00 55.66 113 THR A O 1
ATOM 859 N N . PRO A 1 114 ? -8.858 14.563 6.723 1.00 54.97 114 PRO A N 1
ATOM 860 C CA . PRO A 1 114 ? -8.230 13.311 7.109 1.00 54.97 114 PRO A CA 1
ATOM 861 C C . PRO A 1 114 ? -7.173 12.923 6.069 1.00 54.97 114 PRO A C 1
ATOM 863 O O . PRO A 1 114 ? -7.417 13.104 4.869 1.00 54.97 114 PRO A O 1
ATOM 866 N N . PRO A 1 115 ? -6.023 12.374 6.489 1.00 61.25 115 PRO A N 1
ATOM 867 C CA . PRO A 1 115 ? -4.992 11.944 5.560 1.00 61.25 115 PRO A CA 1
ATOM 868 C C . PRO A 1 115 ? -5.594 10.947 4.557 1.00 61.25 115 PRO A C 1
ATOM 870 O O . PRO A 1 115 ? -6.297 10.010 4.959 1.00 61.25 115 PRO A O 1
ATOM 873 N N . PRO A 1 116 ? -5.377 11.138 3.245 1.00 74.38 116 PRO A N 1
ATOM 874 C CA . PRO A 1 116 ? -5.991 10.287 2.242 1.00 74.38 116 PRO A CA 1
ATOM 875 C C . PRO A 1 116 ? -5.389 8.883 2.336 1.00 74.38 116 PRO A C 1
ATOM 877 O O . PRO A 1 116 ? -4.229 8.670 2.000 1.00 74.38 116 PRO A O 1
ATOM 880 N N . GLY A 1 117 ? -6.176 7.909 2.793 1.00 87.19 117 GLY A N 1
ATOM 881 C CA . GLY A 1 117 ? -5.788 6.502 2.726 1.00 87.19 117 GLY A CA 1
ATOM 882 C C . GLY A 1 117 ? -5.613 6.018 1.285 1.00 87.19 117 GLY A C 1
ATOM 883 O O . GLY A 1 117 ? -6.214 6.550 0.344 1.00 87.19 117 GLY A O 1
ATOM 884 N N . LEU A 1 118 ? -4.807 4.974 1.102 1.00 92.44 118 LEU A N 1
ATOM 885 C CA . LEU A 1 118 ? -4.663 4.313 -0.192 1.00 92.44 118 LEU A CA 1
ATOM 886 C C . LEU A 1 118 ? -5.869 3.401 -0.425 1.00 92.44 118 LEU A C 1
ATOM 888 O O . LEU A 1 118 ? -5.988 2.372 0.227 1.00 92.44 118 LEU A O 1
ATOM 892 N N . ILE A 1 119 ? -6.743 3.742 -1.370 1.00 94.50 119 ILE A N 1
ATOM 893 C CA . ILE A 1 119 ? -7.903 2.910 -1.721 1.00 94.50 119 ILE A CA 1
ATOM 894 C C . ILE A 1 119 ? -7.774 2.447 -3.169 1.00 94.50 119 ILE A C 1
ATOM 896 O O . ILE A 1 119 ? -7.702 3.276 -4.082 1.00 94.50 119 ILE A O 1
ATOM 900 N N . ARG A 1 120 ? -7.748 1.129 -3.377 1.00 94.69 120 ARG A N 1
ATOM 901 C CA . ARG A 1 120 ? -7.672 0.483 -4.695 1.00 94.69 120 ARG A CA 1
ATOM 902 C C . ARG A 1 120 ? -8.661 -0.675 -4.799 1.00 94.69 120 ARG A C 1
ATOM 904 O O . ARG A 1 120 ? -9.237 -1.116 -3.804 1.00 94.69 120 ARG A O 1
ATOM 911 N N . ARG A 1 121 ? -8.869 -1.161 -6.022 1.00 94.69 121 ARG A N 1
ATOM 912 C CA . ARG A 1 121 ? -9.738 -2.303 -6.326 1.00 94.69 121 ARG A CA 1
ATOM 913 C C . ARG A 1 121 ? -8.950 -3.362 -7.084 1.00 94.69 121 ARG A C 1
ATOM 915 O O . ARG A 1 121 ? -8.215 -3.030 -8.010 1.00 94.69 121 ARG A O 1
ATOM 922 N N . TYR A 1 122 ? -9.120 -4.614 -6.686 1.00 93.56 122 TYR A N 1
ATOM 923 C CA . TYR A 1 122 ? -8.681 -5.762 -7.464 1.00 93.56 122 TYR A CA 1
ATOM 924 C C . TYR A 1 122 ? -9.633 -5.996 -8.641 1.00 93.56 122 TYR A C 1
ATOM 926 O O . TYR A 1 122 ? -10.855 -6.028 -8.454 1.00 93.56 122 TYR A O 1
ATOM 934 N N . ASP A 1 123 ? -9.075 -6.144 -9.838 1.00 90.69 123 ASP A N 1
ATOM 935 C CA . ASP A 1 123 ? -9.810 -6.515 -11.038 1.00 90.69 123 ASP A CA 1
ATOM 936 C C . ASP A 1 123 ? -9.621 -8.019 -11.310 1.00 90.69 123 ASP A C 1
ATOM 938 O O . ASP A 1 123 ? -8.522 -8.461 -11.652 1.00 90.69 123 ASP A O 1
ATOM 942 N N . PRO A 1 124 ? -10.680 -8.836 -11.166 1.00 87.62 124 PRO A N 1
ATOM 943 C CA . PRO A 1 124 ? -10.595 -10.273 -11.401 1.00 87.62 124 PRO A CA 1
ATOM 944 C C . PRO A 1 124 ? -10.415 -10.648 -12.879 1.00 87.62 124 PRO A C 1
ATOM 946 O O . PRO A 1 124 ? -10.150 -11.815 -13.156 1.00 87.62 124 PRO A O 1
ATOM 949 N N . GLN A 1 125 ? -10.599 -9.722 -13.830 1.00 86.31 125 GLN A N 1
ATOM 950 C CA . GLN A 1 125 ? -10.370 -9.994 -15.253 1.00 86.31 125 GLN A CA 1
ATOM 951 C C . GLN A 1 125 ? -8.891 -9.895 -15.623 1.00 86.31 125 GLN A C 1
ATOM 953 O O . GLN A 1 125 ? -8.406 -10.714 -16.400 1.00 86.31 125 GLN A O 1
ATOM 958 N N . THR A 1 126 ? -8.185 -8.907 -15.071 1.00 84.75 126 THR A N 1
ATOM 959 C CA . THR A 1 126 ? -6.738 -8.734 -15.275 1.00 84.75 126 THR A CA 1
ATOM 960 C C . THR A 1 126 ? -5.907 -9.481 -14.237 1.00 84.75 126 THR A C 1
ATOM 962 O O . THR A 1 126 ? -4.702 -9.613 -14.401 1.00 84.75 126 THR A O 1
ATOM 965 N N . GLU A 1 127 ? -6.551 -9.977 -13.178 1.00 86.56 127 GLU A N 1
ATOM 966 C CA . GLU A 1 127 ? -5.916 -10.566 -12.000 1.00 86.56 127 GLU A CA 1
ATOM 967 C C . GLU A 1 127 ? -4.923 -9.620 -11.305 1.00 86.56 127 GLU A C 1
ATOM 969 O O . GLU A 1 127 ? -3.986 -10.059 -10.635 1.00 86.56 127 GLU A O 1
ATOM 974 N N . GLU A 1 128 ? -5.160 -8.309 -11.394 1.00 87.00 128 GLU A N 1
ATOM 975 C CA . GLU A 1 128 ? -4.285 -7.274 -10.849 1.00 87.00 128 GLU A CA 1
ATOM 976 C C . GLU A 1 128 ? -5.031 -6.268 -9.967 1.00 87.00 128 GLU A C 1
ATOM 978 O O . GLU A 1 128 ? -6.242 -6.070 -10.057 1.00 87.00 128 GLU A O 1
ATOM 983 N N . VAL A 1 129 ? -4.289 -5.585 -9.091 1.00 91.00 129 VAL A N 1
ATOM 984 C CA . VAL A 1 129 ? -4.817 -4.405 -8.396 1.00 91.00 129 VAL A CA 1
ATOM 985 C C . VAL A 1 129 ? -4.723 -3.216 -9.339 1.00 91.00 129 VAL A C 1
ATOM 987 O O . VAL A 1 129 ? -3.629 -2.889 -9.794 1.00 91.00 129 VAL A O 1
ATOM 990 N N . SER A 1 130 ? -5.853 -2.567 -9.610 1.00 90.06 130 SER A N 1
ATOM 991 C CA . SER A 1 130 ? -5.917 -1.408 -10.501 1.00 90.06 130 SER A CA 1
ATOM 992 C C . SER A 1 130 ? -5.020 -0.271 -10.005 1.00 90.06 130 SER A C 1
ATOM 994 O O . SER A 1 130 ? -4.952 -0.012 -8.798 1.00 90.06 130 SER A O 1
ATOM 996 N N . LYS A 1 131 ? -4.354 0.439 -10.925 1.00 88.94 131 LYS A N 1
ATOM 997 C CA . LYS A 1 131 ? -3.683 1.711 -10.606 1.00 88.94 131 LYS A CA 1
ATOM 998 C C . LYS A 1 131 ? -4.665 2.843 -10.310 1.00 88.94 131 LYS A C 1
ATOM 1000 O O . LYS A 1 131 ? -4.320 3.752 -9.554 1.00 88.94 131 LYS A O 1
ATOM 1005 N N . GLU A 1 132 ? -5.856 2.788 -10.905 1.00 89.81 132 GLU A N 1
ATOM 1006 C CA . GLU A 1 132 ? -6.828 3.873 -10.851 1.00 89.81 132 GLU A CA 1
ATOM 1007 C C . GLU A 1 132 ? -7.433 3.983 -9.445 1.00 89.81 132 GLU A C 1
ATOM 1009 O O . GLU A 1 132 ? -7.710 2.965 -8.790 1.00 89.81 132 GLU A O 1
ATOM 1014 N N . PRO A 1 133 ? -7.641 5.210 -8.941 1.00 88.19 133 PRO A N 1
ATOM 1015 C CA . PRO A 1 133 ? -8.360 5.405 -7.696 1.00 88.19 133 PRO A CA 1
ATOM 1016 C C . PRO A 1 133 ? -9.816 4.942 -7.832 1.00 88.19 133 PRO A C 1
ATOM 1018 O O . PRO A 1 133 ? -10.392 4.890 -8.917 1.00 88.19 133 PRO A O 1
ATOM 1021 N N . LEU A 1 134 ? -10.422 4.615 -6.693 1.00 92.12 134 LEU A N 1
ATOM 1022 C CA . LEU A 1 134 ? -11.848 4.316 -6.618 1.00 92.12 134 LEU A CA 1
ATOM 1023 C C . LEU A 1 134 ? -12.699 5.564 -6.903 1.00 92.12 134 LEU A C 1
ATOM 1025 O O . LEU A 1 134 ? -12.236 6.684 -6.681 1.00 92.12 134 LEU A O 1
ATOM 1029 N N . ASP A 1 135 ? -13.954 5.367 -7.313 1.00 93.81 135 ASP A N 1
ATOM 1030 C CA . ASP A 1 135 ? -14.917 6.459 -7.460 1.00 93.81 135 ASP A CA 1
ATOM 1031 C C . ASP A 1 135 ? -15.131 7.210 -6.134 1.00 93.81 135 ASP A C 1
ATOM 1033 O O . ASP A 1 135 ? -15.088 6.621 -5.048 1.00 93.81 135 ASP A O 1
ATOM 1037 N N . ASP A 1 136 ? -15.375 8.520 -6.230 1.00 91.19 136 ASP A N 1
ATOM 1038 C CA . ASP A 1 136 ? -15.438 9.416 -5.071 1.00 91.19 136 ASP A CA 1
ATOM 1039 C C . ASP A 1 136 ? -16.500 8.989 -4.052 1.00 91.19 136 ASP A C 1
ATOM 1041 O O . ASP A 1 136 ? -16.249 9.036 -2.850 1.00 91.19 136 ASP A O 1
ATOM 1045 N N . VAL A 1 137 ? -17.660 8.515 -4.519 1.00 94.62 137 VAL A N 1
ATOM 1046 C CA . VAL A 1 137 ? -18.770 8.093 -3.653 1.00 94.62 137 VAL A CA 1
ATOM 1047 C C . VAL A 1 137 ? -18.362 6.891 -2.809 1.00 94.62 137 VAL A C 1
ATOM 1049 O O . VAL A 1 137 ? -18.493 6.915 -1.582 1.00 94.62 137 VAL A O 1
ATOM 1052 N N . THR A 1 138 ? -17.826 5.845 -3.441 1.00 93.69 138 THR A N 1
ATOM 1053 C CA . THR A 1 138 ? -17.371 4.654 -2.717 1.00 93.69 138 THR A CA 1
ATOM 1054 C C . THR A 1 138 ? -16.204 4.991 -1.794 1.00 93.69 138 THR A C 1
ATOM 1056 O O . THR A 1 138 ? -16.162 4.510 -0.660 1.00 93.69 138 THR A O 1
ATOM 1059 N N . ARG A 1 139 ? -15.285 5.859 -2.236 1.00 92.69 139 ARG A N 1
ATOM 1060 C CA . ARG A 1 139 ? -14.153 6.328 -1.427 1.00 92.69 139 ARG A CA 1
ATOM 1061 C C . ARG A 1 139 ? -14.617 7.046 -0.156 1.00 92.69 139 ARG A C 1
ATOM 1063 O O . ARG A 1 139 ? -14.157 6.691 0.928 1.00 92.69 139 ARG A O 1
ATOM 1070 N N . THR A 1 140 ? -15.533 8.006 -0.275 1.00 91.94 140 THR A N 1
ATOM 1071 C CA . THR A 1 140 ? -16.071 8.775 0.858 1.00 91.94 140 THR A CA 1
ATOM 1072 C C . THR A 1 140 ? -16.840 7.882 1.826 1.00 91.94 140 THR A C 1
ATOM 1074 O O . THR A 1 140 ? -16.609 7.953 3.033 1.00 91.94 140 THR A O 1
ATOM 1077 N N . ASN A 1 141 ? -17.691 6.986 1.317 1.00 93.88 141 ASN A N 1
ATOM 1078 C CA . ASN A 1 141 ? -18.431 6.044 2.159 1.00 93.88 141 ASN A CA 1
ATOM 1079 C C . ASN A 1 141 ? -17.486 5.120 2.939 1.00 93.88 141 ASN A C 1
ATOM 1081 O O . ASN A 1 141 ? -17.680 4.897 4.134 1.00 93.88 141 ASN A O 1
ATOM 1085 N N . LEU A 1 142 ? -16.440 4.610 2.281 1.00 93.38 142 LEU A N 1
ATOM 1086 C CA . LEU A 1 142 ? -15.450 3.750 2.920 1.00 93.38 142 LEU A CA 1
ATOM 1087 C C . LEU A 1 142 ? -14.671 4.507 4.003 1.00 93.38 142 LEU A C 1
ATOM 1089 O O . LEU A 1 142 ? -14.550 4.019 5.123 1.00 93.38 142 LEU A O 1
ATOM 1093 N N . GLN A 1 143 ? -14.192 5.713 3.694 1.00 91.88 143 GLN A N 1
ATOM 1094 C CA . GLN A 1 143 ? -13.509 6.583 4.656 1.00 91.88 143 GLN A CA 1
ATOM 1095 C C . GLN A 1 143 ? -14.375 6.861 5.887 1.00 91.88 143 GLN A C 1
ATOM 1097 O O . GLN A 1 143 ? -13.898 6.739 7.014 1.00 91.88 143 GLN A O 1
ATOM 1102 N N . GLN A 1 144 ? -15.655 7.174 5.680 1.00 91.56 144 GLN A N 1
ATOM 110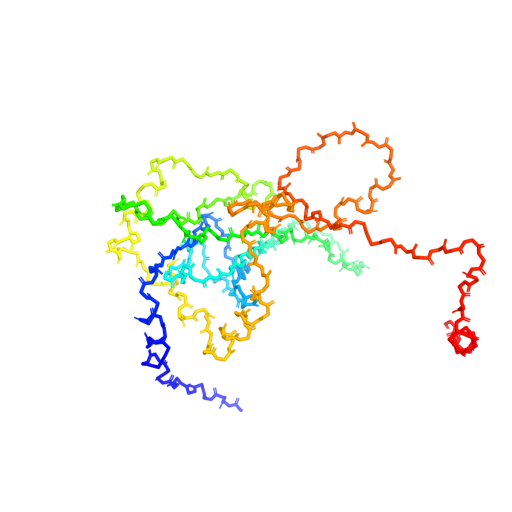3 C CA . GLN A 1 144 ? -16.598 7.414 6.766 1.00 91.56 144 GLN A CA 1
ATOM 1104 C C . GLN A 1 144 ? -16.791 6.166 7.638 1.00 91.56 144 GLN A C 1
ATOM 1106 O O . GLN A 1 144 ? -16.749 6.274 8.862 1.00 91.56 144 GLN A O 1
ATOM 1111 N N . GLN A 1 145 ? -16.941 4.981 7.038 1.00 93.44 145 GLN A N 1
ATOM 1112 C CA . GLN A 1 145 ? -17.079 3.723 7.784 1.00 93.44 145 GLN A CA 1
ATOM 1113 C C . GLN A 1 145 ? -15.830 3.380 8.606 1.00 93.44 145 GLN A C 1
ATOM 1115 O O . GLN A 1 145 ? -15.958 2.926 9.745 1.00 93.44 145 GLN A O 1
ATOM 1120 N N . ILE A 1 146 ? -14.634 3.614 8.053 1.00 91.75 146 ILE A N 1
ATOM 1121 C CA . ILE A 1 146 ? -13.361 3.422 8.768 1.00 91.75 146 ILE A CA 1
ATOM 1122 C C . ILE A 1 146 ? -13.278 4.387 9.951 1.00 91.75 146 ILE A C 1
ATOM 1124 O O . ILE A 1 146 ? -12.974 3.969 11.066 1.00 91.75 146 ILE A O 1
ATOM 1128 N N . HIS A 1 147 ? -13.589 5.665 9.726 1.00 88.06 147 HIS A N 1
ATOM 1129 C CA . HIS A 1 147 ? -13.530 6.694 10.762 1.00 88.06 147 HIS A CA 1
ATOM 1130 C C . HIS A 1 147 ? -14.520 6.429 11.904 1.00 88.06 147 HIS A C 1
ATOM 1132 O O . HIS A 1 147 ? -14.187 6.602 13.072 1.00 88.06 147 HIS A O 1
ATOM 1138 N N . GLN A 1 148 ? -15.717 5.945 11.574 1.00 90.62 148 GLN A N 1
ATOM 1139 C CA . GLN A 1 148 ? -16.734 5.550 12.551 1.00 90.62 148 GLN A CA 1
ATOM 1140 C C . GLN A 1 148 ? -16.429 4.213 13.244 1.00 90.62 148 GLN A C 1
ATOM 1142 O O . GLN A 1 148 ? -17.209 3.799 14.099 1.00 90.62 148 GLN A O 1
ATOM 1147 N N . GLN A 1 149 ? -15.339 3.524 12.875 1.00 87.00 149 GLN A N 1
ATOM 1148 C CA . GLN A 1 149 ? -14.993 2.182 13.363 1.00 87.00 149 GLN A CA 1
ATOM 1149 C C . GLN A 1 149 ? -16.150 1.178 13.205 1.00 87.00 149 GLN A C 1
ATOM 1151 O O . GLN A 1 149 ? -16.325 0.269 14.011 1.00 87.00 149 GLN A O 1
ATOM 1156 N N . ALA A 1 150 ? -16.953 1.343 12.151 1.00 90.50 150 ALA A N 1
ATOM 1157 C CA . ALA A 1 150 ? -18.164 0.559 11.917 1.00 90.50 150 ALA A CA 1
ATOM 1158 C C . ALA A 1 150 ? -17.902 -0.762 11.165 1.00 90.50 150 ALA A C 1
ATOM 1160 O O . ALA A 1 150 ? -18.843 -1.475 10.817 1.00 90.50 150 ALA A O 1
ATOM 1161 N N . MET A 1 151 ? -16.637 -1.078 10.869 1.00 92.56 151 MET A N 1
ATOM 1162 C CA . MET A 1 151 ? -16.243 -2.309 10.182 1.00 92.56 151 MET A CA 1
ATOM 1163 C C . MET A 1 151 ? -15.835 -3.408 11.156 1.00 92.56 151 MET A C 1
ATOM 1165 O O . MET A 1 151 ? -15.261 -3.150 12.209 1.00 92.56 151 MET A O 1
ATOM 1169 N N . ASP A 1 152 ? -16.081 -4.648 10.737 1.00 94.19 152 ASP A N 1
ATOM 1170 C CA . ASP A 1 152 ? -15.573 -5.844 11.400 1.00 94.19 152 ASP A CA 1
ATOM 1171 C C . ASP A 1 152 ? -14.028 -5.796 11.481 1.00 94.19 152 ASP A C 1
ATOM 1173 O O . ASP A 1 152 ? -13.378 -5.625 10.438 1.00 94.19 152 ASP A O 1
ATOM 1177 N N . PRO A 1 153 ? -13.427 -5.961 12.677 1.00 91.75 153 PRO A N 1
ATOM 1178 C CA . PRO A 1 153 ? -11.976 -6.019 12.856 1.00 91.75 153 PRO A CA 1
ATOM 1179 C C . PRO A 1 153 ? -11.271 -7.082 12.007 1.00 91.75 153 PRO A C 1
ATOM 1181 O O . PRO A 1 153 ? -10.090 -6.925 11.705 1.00 91.75 153 PRO A O 1
ATOM 1184 N N . GLU A 1 154 ? -11.961 -8.151 11.597 1.00 93.06 154 GLU A N 1
ATOM 1185 C CA . GLU A 1 154 ? -11.385 -9.166 10.704 1.00 93.06 154 GLU A CA 1
ATOM 1186 C C . GLU A 1 154 ? -11.335 -8.714 9.237 1.00 93.06 154 GLU A C 1
ATOM 1188 O O . GLU A 1 154 ? -10.523 -9.216 8.453 1.00 93.06 154 GLU A O 1
ATOM 1193 N N . ARG A 1 155 ? -12.181 -7.749 8.855 1.00 95.81 155 ARG A N 1
ATOM 1194 C CA . ARG A 1 155 ? -12.205 -7.158 7.509 1.00 95.81 155 ARG A CA 1
ATOM 1195 C C . ARG A 1 155 ? -11.246 -5.978 7.396 1.00 95.81 155 ARG A C 1
ATOM 1197 O O . ARG A 1 155 ? -10.648 -5.783 6.338 1.00 95.81 155 ARG A O 1
ATOM 1204 N N . LEU A 1 156 ? -11.094 -5.204 8.468 1.00 96.31 156 LEU A N 1
ATOM 1205 C CA . LEU A 1 156 ? -10.183 -4.067 8.551 1.00 96.31 156 LEU A CA 1
ATOM 1206 C C . LEU A 1 156 ? -9.192 -4.281 9.697 1.00 96.31 156 LEU A C 1
ATOM 1208 O O . LEU A 1 156 ? -9.462 -3.942 10.848 1.00 96.31 156 LEU A O 1
ATOM 1212 N N . LEU A 1 157 ? -8.027 -4.834 9.367 1.00 96.06 157 LEU A N 1
ATOM 1213 C CA . LEU A 1 157 ? -7.033 -5.194 10.369 1.00 96.06 157 LEU A CA 1
ATOM 1214 C C . LEU A 1 157 ? -6.366 -3.939 10.953 1.00 96.06 157 LEU A C 1
ATOM 1216 O O . LEU A 1 157 ? -5.960 -3.047 10.205 1.00 96.06 157 LEU A O 1
ATOM 1220 N N . PRO A 1 158 ? -6.165 -3.852 12.274 1.00 95.00 158 PRO A N 1
ATOM 1221 C CA . PRO A 1 158 ? -5.341 -2.795 12.841 1.00 95.00 158 PRO A CA 1
ATOM 1222 C C . PRO A 1 158 ? -3.868 -3.046 12.499 1.00 95.00 158 PRO A C 1
ATOM 1224 O O . PRO A 1 158 ? -3.380 -4.170 12.631 1.00 95.00 158 PRO A O 1
ATOM 1227 N N . TYR A 1 159 ? -3.125 -2.005 12.128 1.00 94.12 159 TYR A N 1
ATOM 1228 C CA . TYR A 1 159 ? -1.694 -2.078 11.806 1.00 94.12 159 TYR A CA 1
ATOM 1229 C C . TYR A 1 159 ? -0.875 -2.764 12.911 1.00 94.12 159 TYR A C 1
ATOM 1231 O O . TYR A 1 159 ? -0.031 -3.614 12.632 1.00 94.12 159 TYR A O 1
ATOM 1239 N N . ALA A 1 160 ? -1.212 -2.492 14.175 1.00 92.38 160 ALA A N 1
ATOM 1240 C CA . ALA A 1 160 ? -0.600 -3.124 15.345 1.00 92.38 160 ALA A CA 1
ATOM 1241 C C . ALA A 1 160 ? -0.746 -4.658 15.384 1.00 92.38 160 ALA A C 1
ATOM 1243 O O . ALA A 1 160 ? 0.065 -5.328 16.014 1.00 92.38 160 ALA A O 1
ATOM 1244 N N . SER A 1 161 ? -1.765 -5.228 14.729 1.00 93.06 161 SER A N 1
ATOM 1245 C CA . SER A 1 161 ? -1.913 -6.688 14.606 1.00 93.06 161 SER A CA 1
ATOM 1246 C C . SER A 1 161 ? -1.065 -7.285 13.482 1.00 93.06 161 SER A C 1
ATOM 1248 O O . SER A 1 161 ? -0.720 -8.465 13.522 1.00 93.06 161 SER A O 1
ATOM 1250 N N . VAL A 1 162 ? -0.717 -6.471 12.483 1.00 93.88 162 VAL A N 1
ATOM 1251 C CA . VAL A 1 162 ? 0.086 -6.879 11.325 1.00 93.88 162 VAL A CA 1
ATOM 1252 C C . VAL A 1 162 ? 1.568 -6.870 11.683 1.00 93.88 162 VAL A C 1
ATOM 1254 O O . VAL A 1 162 ? 2.295 -7.824 11.389 1.00 93.88 162 VAL A O 1
ATOM 1257 N N . ILE A 1 163 ? 2.016 -5.809 12.356 1.00 92.38 163 ILE A N 1
ATOM 1258 C CA . ILE A 1 163 ? 3.397 -5.676 12.808 1.00 92.38 163 ILE A CA 1
ATOM 1259 C C . ILE A 1 163 ? 3.564 -6.396 14.142 1.00 92.38 163 ILE A C 1
ATOM 1261 O O . ILE A 1 163 ? 3.260 -5.877 15.211 1.00 92.38 163 ILE A O 1
ATOM 1265 N N . ARG A 1 164 ? 4.065 -7.631 14.057 1.00 86.62 164 ARG A N 1
ATOM 1266 C CA . ARG A 1 164 ? 4.134 -8.588 15.174 1.00 86.62 164 ARG A CA 1
ATOM 1267 C C . ARG A 1 164 ? 4.960 -8.117 16.372 1.00 86.62 164 ARG A C 1
ATOM 1269 O O . ARG A 1 164 ? 4.778 -8.647 17.465 1.00 86.62 164 ARG A O 1
ATOM 1276 N N . SER A 1 165 ? 5.902 -7.197 16.171 1.00 88.38 165 SER A N 1
ATOM 1277 C CA . SER A 1 165 ? 6.731 -6.662 17.249 1.00 88.38 165 SER A CA 1
ATOM 1278 C C . SER A 1 165 ? 7.266 -5.268 16.940 1.00 88.38 165 SER A C 1
ATOM 1280 O O . SER A 1 165 ? 7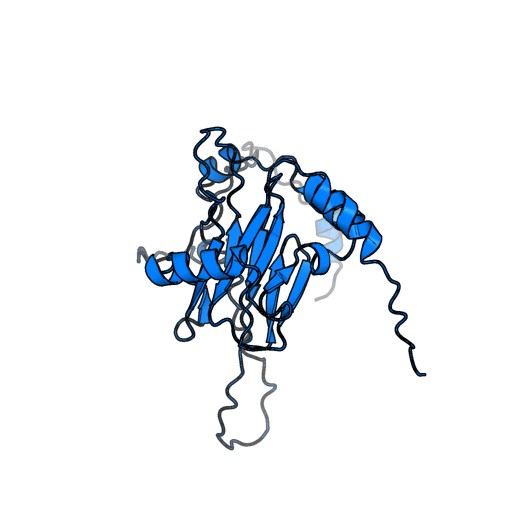.484 -4.898 15.786 1.00 88.38 165 SER A O 1
ATOM 1282 N N . GLU A 1 166 ? 7.557 -4.519 17.999 1.00 85.06 166 GLU A N 1
ATOM 1283 C CA . GLU A 1 166 ? 8.239 -3.226 17.917 1.00 85.06 166 GLU A CA 1
ATOM 1284 C C . GLU A 1 166 ? 9.604 -3.335 17.228 1.00 85.06 166 GLU A C 1
ATOM 1286 O O . GLU A 1 166 ? 9.946 -2.495 16.401 1.00 85.06 166 GLU A O 1
ATOM 1291 N N . ALA A 1 167 ? 10.365 -4.395 17.514 1.00 89.88 167 ALA A N 1
ATOM 1292 C CA . ALA A 1 167 ? 11.667 -4.614 16.891 1.00 89.88 167 ALA A CA 1
ATOM 1293 C C . ALA A 1 167 ? 11.565 -4.682 15.356 1.00 89.88 167 ALA A C 1
ATOM 1295 O O . ALA A 1 167 ? 12.425 -4.149 14.658 1.00 89.88 167 ALA A O 1
ATOM 1296 N N . VAL A 1 168 ? 10.496 -5.285 14.820 1.00 90.12 168 VAL A N 1
ATOM 1297 C CA . VAL A 1 168 ? 10.231 -5.317 13.372 1.00 90.12 168 VAL A CA 1
ATOM 1298 C C . VAL A 1 168 ? 9.919 -3.919 12.839 1.00 90.12 168 VAL A C 1
ATOM 1300 O O . VAL A 1 168 ? 10.476 -3.534 11.812 1.00 90.12 168 VAL A O 1
ATOM 1303 N N . ALA A 1 169 ? 9.084 -3.147 13.541 1.00 88.88 169 ALA A N 1
ATOM 1304 C CA . ALA A 1 169 ? 8.765 -1.769 13.160 1.00 88.88 169 ALA A CA 1
ATOM 1305 C C . ALA A 1 169 ? 10.021 -0.876 13.136 1.00 88.88 169 ALA A C 1
ATOM 1307 O O . ALA A 1 169 ? 10.244 -0.128 12.186 1.00 88.88 169 ALA A O 1
ATOM 1308 N N . LEU A 1 170 ? 10.870 -0.990 14.163 1.00 90.62 170 LEU A N 1
ATOM 1309 C CA . LEU A 1 170 ? 12.158 -0.300 14.256 1.00 90.62 170 LEU A CA 1
ATOM 1310 C C . LEU A 1 170 ? 13.093 -0.691 13.112 1.00 90.62 170 LEU A C 1
ATOM 1312 O O . LEU A 1 170 ? 13.608 0.192 12.433 1.00 90.62 170 LEU A O 1
ATOM 1316 N N . THR A 1 171 ? 13.244 -1.994 12.857 1.00 93.62 171 THR A N 1
ATOM 1317 C CA . THR A 1 171 ? 14.081 -2.510 11.761 1.00 93.62 171 THR A CA 1
ATOM 1318 C C . THR A 1 171 ? 13.640 -1.933 10.417 1.00 93.62 171 THR A C 1
ATOM 1320 O O . THR A 1 171 ? 14.478 -1.527 9.613 1.00 93.62 171 THR A O 1
ATOM 1323 N N . TRP A 1 172 ? 12.327 -1.871 10.171 1.00 92.38 172 TRP A N 1
ATOM 1324 C CA . TRP A 1 172 ? 11.785 -1.274 8.954 1.00 92.38 172 TRP A CA 1
ATOM 1325 C C . TRP A 1 172 ? 12.129 0.213 8.860 1.00 92.38 172 TRP A C 1
ATOM 1327 O O . TRP A 1 172 ? 12.742 0.635 7.884 1.00 92.38 172 TRP A O 1
ATOM 1337 N N . ARG A 1 173 ? 11.829 0.986 9.909 1.00 91.00 173 ARG A N 1
ATOM 1338 C CA . ARG A 1 173 ? 12.114 2.425 9.968 1.00 91.00 173 ARG A CA 1
ATOM 1339 C C . ARG A 1 173 ? 13.596 2.745 9.765 1.00 91.00 173 ARG A C 1
ATOM 1341 O O . ARG A 1 173 ? 13.916 3.705 9.070 1.00 91.00 173 ARG A O 1
ATOM 1348 N N . GLU A 1 174 ? 14.498 1.956 10.342 1.00 93.69 174 GLU A N 1
ATOM 1349 C CA . GLU A 1 174 ? 15.941 2.102 10.132 1.00 93.69 174 GLU A CA 1
ATOM 1350 C C . GLU A 1 174 ? 16.323 1.811 8.677 1.00 93.69 174 GLU A C 1
ATOM 1352 O O . GLU A 1 174 ? 16.999 2.629 8.043 1.00 93.69 174 GLU A O 1
ATOM 1357 N N . ALA A 1 175 ? 15.835 0.698 8.119 1.00 93.88 175 ALA A N 1
ATOM 1358 C CA . ALA A 1 175 ? 16.094 0.300 6.736 1.00 93.88 175 ALA A CA 1
ATOM 1359 C C . ALA A 1 175 ? 15.562 1.317 5.712 1.00 93.88 175 ALA A C 1
ATOM 1361 O O . ALA A 1 175 ? 16.143 1.477 4.638 1.00 93.88 175 ALA A O 1
ATOM 1362 N N . THR A 1 176 ? 14.479 2.022 6.044 1.00 93.06 176 THR A N 1
ATOM 1363 C CA . THR A 1 176 ? 13.822 2.992 5.160 1.00 93.06 176 THR A CA 1
ATOM 1364 C C . THR A 1 176 ? 14.092 4.446 5.546 1.00 93.06 176 THR A C 1
ATOM 1366 O O . THR A 1 176 ? 13.492 5.347 4.967 1.00 93.06 176 THR A O 1
ATOM 1369 N N . SER A 1 177 ? 15.002 4.697 6.492 1.00 92.31 177 SER A N 1
ATOM 1370 C CA . SER A 1 177 ? 15.303 6.038 7.027 1.00 92.31 177 SER A CA 1
ATOM 1371 C C . SER A 1 177 ? 15.795 7.037 5.974 1.00 92.31 177 SER A C 1
ATOM 1373 O O . SER A 1 177 ? 15.584 8.239 6.110 1.00 92.31 177 SER A O 1
ATOM 1375 N N . MET A 1 178 ? 16.422 6.541 4.904 1.00 92.31 178 MET A N 1
ATOM 1376 C CA . MET A 1 178 ? 16.946 7.348 3.796 1.00 92.31 178 MET A CA 1
ATOM 1377 C C . MET A 1 178 ? 15.938 7.539 2.653 1.00 92.31 178 MET A C 1
ATOM 1379 O O . MET A 1 178 ? 16.257 8.182 1.651 1.00 92.31 178 MET A O 1
ATOM 1383 N N . ILE A 1 179 ? 14.735 6.964 2.758 1.00 91.38 179 ILE A N 1
ATOM 1384 C CA . ILE A 1 179 ? 13.700 7.098 1.733 1.00 91.38 179 ILE A CA 1
ATOM 1385 C C . ILE A 1 179 ? 12.893 8.365 2.015 1.00 91.38 179 ILE A C 1
ATOM 1387 O O . ILE A 1 179 ? 12.065 8.400 2.921 1.00 91.38 179 ILE A O 1
ATOM 1391 N N . SER A 1 180 ? 13.130 9.407 1.219 1.00 90.12 180 SER A N 1
ATOM 1392 C CA . SER A 1 180 ? 12.384 10.665 1.280 1.00 90.12 180 SER A CA 1
ATOM 1393 C C . SER A 1 180 ? 11.343 10.777 0.164 1.00 90.12 180 SER A C 1
ATOM 1395 O O . SER A 1 180 ? 11.462 10.150 -0.891 1.00 90.12 180 SER A O 1
ATOM 1397 N N . LEU A 1 181 ? 10.333 11.629 0.368 1.00 86.56 181 LEU A N 1
ATOM 1398 C CA . LEU A 1 181 ? 9.339 11.953 -0.660 1.00 86.56 181 LEU A CA 1
ATOM 1399 C C . LEU A 1 181 ? 9.987 12.521 -1.933 1.00 86.56 181 LEU A C 1
ATOM 1401 O O . LEU A 1 181 ? 9.590 12.164 -3.043 1.00 86.56 181 LEU A O 1
ATOM 1405 N N . ASP A 1 182 ? 11.016 13.353 -1.777 1.00 89.81 182 ASP A N 1
ATOM 1406 C CA . ASP A 1 182 ? 11.766 13.921 -2.900 1.00 89.81 182 ASP A CA 1
ATOM 1407 C C . ASP A 1 182 ? 12.486 12.828 -3.690 1.00 89.81 182 ASP A C 1
ATOM 1409 O O . ASP A 1 182 ? 12.441 12.820 -4.920 1.00 89.81 182 ASP A O 1
ATOM 1413 N N 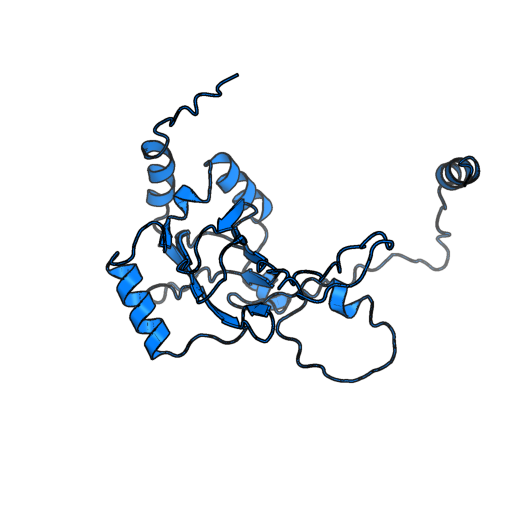. LEU A 1 183 ? 13.106 11.860 -3.000 1.00 90.31 183 LEU A N 1
ATOM 1414 C CA . LEU A 1 183 ? 13.741 10.716 -3.650 1.00 90.31 183 LEU A CA 1
ATOM 1415 C C . LEU A 1 183 ? 12.716 9.929 -4.473 1.00 90.31 183 LEU A C 1
ATOM 1417 O O . LEU A 1 183 ? 12.970 9.641 -5.639 1.00 90.31 183 LEU A O 1
ATOM 1421 N N . LEU A 1 184 ? 11.560 9.614 -3.888 1.00 88.81 184 LEU A N 1
ATOM 1422 C CA . LEU A 1 184 ? 10.489 8.872 -4.555 1.00 88.81 184 LEU A CA 1
ATOM 1423 C C . LEU A 1 184 ? 9.936 9.615 -5.779 1.00 88.81 184 LEU A C 1
ATOM 1425 O O . LEU A 1 184 ? 9.776 9.023 -6.847 1.00 88.81 184 LEU A O 1
ATOM 1429 N N . THR A 1 185 ? 9.709 10.922 -5.649 1.00 88.81 185 THR A N 1
ATOM 1430 C CA . THR A 1 185 ? 9.246 11.782 -6.747 1.00 88.81 185 THR A CA 1
ATOM 1431 C C . THR A 1 185 ? 10.276 11.825 -7.875 1.00 88.81 185 THR A C 1
ATOM 1433 O O . THR A 1 185 ? 9.927 11.609 -9.035 1.00 88.81 185 THR A O 1
ATOM 1436 N N . ASN A 1 186 ? 11.560 11.980 -7.536 1.00 88.94 186 ASN A N 1
ATOM 1437 C CA . ASN A 1 186 ? 12.666 11.934 -8.496 1.00 88.94 186 ASN A CA 1
ATOM 1438 C C . ASN A 1 186 ? 12.813 10.565 -9.180 1.00 88.94 186 ASN A C 1
ATOM 1440 O O . ASN A 1 186 ? 13.403 10.482 -10.253 1.00 88.94 186 ASN A O 1
ATOM 1444 N N . ARG A 1 187 ? 12.294 9.488 -8.575 1.00 87.69 187 ARG A N 1
ATOM 1445 C CA . ARG A 1 187 ? 12.247 8.140 -9.170 1.00 87.69 187 ARG A CA 1
ATOM 1446 C C . ARG A 1 187 ? 10.921 7.830 -9.874 1.00 87.69 187 ARG A C 1
ATOM 1448 O O . ARG A 1 187 ? 10.687 6.672 -10.210 1.00 87.69 187 ARG A O 1
ATOM 1455 N N . ALA A 1 188 ? 10.070 8.837 -10.092 1.00 88.00 188 ALA A N 1
ATOM 1456 C CA . ALA A 1 188 ? 8.748 8.703 -10.706 1.00 88.00 188 ALA A CA 1
ATOM 1457 C C . ALA A 1 188 ? 7.818 7.702 -9.987 1.00 88.00 188 ALA A C 1
ATOM 1459 O O . ALA A 1 188 ? 6.967 7.071 -10.611 1.00 88.00 188 ALA A O 1
ATOM 1460 N N . ILE A 1 189 ? 7.972 7.572 -8.666 1.00 88.81 189 ILE A N 1
ATOM 1461 C CA . ILE A 1 189 ? 7.140 6.730 -7.795 1.00 88.81 189 ILE A CA 1
ATOM 1462 C C . ILE A 1 189 ? 6.561 7.551 -6.630 1.00 88.81 189 ILE A C 1
ATOM 1464 O O . ILE A 1 189 ? 6.787 7.208 -5.467 1.00 88.81 189 ILE A O 1
ATOM 1468 N N . PRO A 1 190 ? 5.827 8.653 -6.898 1.00 88.69 190 PRO A N 1
ATOM 1469 C CA . PRO A 1 190 ? 5.201 9.418 -5.826 1.00 88.69 190 PRO A CA 1
ATOM 1470 C C . PRO A 1 190 ? 4.197 8.546 -5.046 1.00 88.69 190 PRO A C 1
ATOM 1472 O O . PRO A 1 190 ? 3.727 7.524 -5.563 1.00 88.69 190 PRO A O 1
ATOM 1475 N N . PRO A 1 191 ? 3.828 8.922 -3.810 1.00 88.69 191 PRO A N 1
ATOM 1476 C CA . PRO A 1 191 ? 2.876 8.155 -3.021 1.00 88.69 191 PRO A CA 1
ATOM 1477 C C . PRO A 1 191 ? 1.559 7.879 -3.752 1.00 88.69 191 PRO A C 1
ATOM 1479 O O . PRO A 1 191 ? 1.046 8.710 -4.497 1.00 88.69 191 PRO A O 1
ATOM 1482 N N . GLY A 1 192 ? 1.013 6.683 -3.548 1.00 87.56 192 GLY A N 1
ATOM 1483 C CA . GLY A 1 192 ? -0.172 6.177 -4.236 1.00 87.56 192 GLY A CA 1
ATOM 1484 C C . GLY A 1 192 ? 0.094 5.596 -5.627 1.00 87.56 192 GLY A C 1
ATOM 1485 O O . GLY A 1 192 ? -0.808 4.987 -6.208 1.00 87.56 192 GLY A O 1
ATOM 1486 N N . THR A 1 193 ? 1.309 5.729 -6.157 1.00 88.62 193 THR A N 1
ATOM 1487 C CA . THR A 1 193 ? 1.665 5.167 -7.464 1.00 88.62 193 THR A CA 1
ATOM 1488 C C . THR A 1 193 ? 1.797 3.651 -7.387 1.00 88.62 193 THR A C 1
ATOM 1490 O O . THR A 1 193 ? 2.426 3.119 -6.469 1.00 88.62 193 THR A O 1
ATOM 1493 N N . LYS A 1 194 ? 1.212 2.959 -8.371 1.00 90.75 194 LYS A N 1
ATOM 1494 C CA . LYS A 1 194 ? 1.387 1.520 -8.574 1.00 90.75 194 LYS A CA 1
ATOM 1495 C C . LYS A 1 194 ? 2.813 1.247 -9.060 1.00 90.75 194 LYS A C 1
ATOM 1497 O O . LYS A 1 194 ? 3.202 1.760 -10.104 1.00 90.75 194 LYS A O 1
ATOM 1502 N N . ILE A 1 195 ? 3.576 0.445 -8.325 1.00 88.69 195 ILE A N 1
ATOM 1503 C CA . ILE A 1 195 ? 4.941 0.028 -8.662 1.00 88.69 195 ILE A CA 1
ATOM 1504 C C . ILE A 1 195 ? 4.901 -1.360 -9.301 1.00 88.69 195 ILE A C 1
ATOM 1506 O O . ILE A 1 195 ? 4.305 -2.284 -8.737 1.00 88.69 195 ILE A O 1
ATOM 1510 N N . ILE A 1 196 ? 5.583 -1.507 -10.438 1.00 81.81 196 ILE A N 1
ATOM 1511 C CA . ILE A 1 196 ? 5.808 -2.792 -11.113 1.00 81.81 196 ILE A CA 1
ATOM 1512 C C . ILE A 1 196 ? 7.272 -3.214 -10.887 1.00 81.81 196 ILE A C 1
ATOM 1514 O O . ILE A 1 196 ? 8.169 -2.382 -11.043 1.00 81.81 196 ILE A O 1
ATOM 1518 N N . PRO A 1 197 ? 7.558 -4.481 -10.536 1.00 72.06 197 PRO A N 1
ATOM 1519 C CA . PRO A 1 197 ? 8.926 -4.991 -10.459 1.00 72.06 197 PRO A CA 1
ATOM 1520 C C . PRO A 1 197 ? 9.672 -4.853 -11.801 1.00 72.06 197 PRO A C 1
ATOM 1522 O O . PRO A 1 197 ? 9.133 -5.184 -12.856 1.00 72.06 197 PRO A O 1
ATOM 1525 N N . GLY A 1 198 ? 10.930 -4.400 -11.760 1.00 57.41 198 GLY A N 1
ATOM 1526 C CA . GLY A 1 198 ? 11.715 -4.006 -12.943 1.00 57.41 198 GLY A CA 1
ATOM 1527 C C . GLY A 1 198 ? 12.024 -5.101 -13.977 1.00 57.41 198 GLY A C 1
ATOM 1528 O O . GLY A 1 198 ? 12.399 -4.773 -15.099 1.00 57.41 198 GLY A O 1
ATOM 1529 N N . SER A 1 199 ? 11.785 -6.384 -13.677 1.00 55.12 199 SER A N 1
ATOM 1530 C CA . SER A 1 199 ? 12.026 -7.489 -14.623 1.00 55.12 199 SER A CA 1
ATOM 1531 C C . SER A 1 199 ? 11.156 -7.429 -15.884 1.00 55.12 199 SER A C 1
ATOM 1533 O O . SER A 1 199 ? 11.376 -8.185 -16.820 1.00 55.12 199 SER A O 1
ATOM 1535 N N . HIS A 1 200 ? 10.159 -6.543 -15.938 1.00 51.72 200 HIS A N 1
ATOM 1536 C CA . HIS A 1 200 ? 9.276 -6.450 -17.095 1.00 51.72 200 HIS A CA 1
ATOM 1537 C C . HIS A 1 200 ? 9.918 -5.781 -18.325 1.00 51.72 200 HIS A C 1
ATOM 1539 O O . HIS A 1 200 ? 9.422 -5.979 -19.436 1.00 51.72 200 HIS A O 1
ATOM 1545 N N . GLN A 1 201 ? 10.981 -4.986 -18.139 1.00 50.75 201 GLN A N 1
ATOM 1546 C CA . GLN A 1 201 ? 11.626 -4.219 -19.217 1.00 50.75 201 GLN A CA 1
ATOM 1547 C C . GLN A 1 201 ? 13.006 -4.764 -19.612 1.00 50.75 201 GLN A C 1
ATOM 1549 O O . GLN A 1 201 ? 13.328 -4.746 -20.799 1.00 50.75 201 GLN A O 1
ATOM 1554 N N . ASP A 1 202 ? 13.782 -5.309 -18.666 1.00 51.00 202 ASP A N 1
ATOM 1555 C CA . ASP A 1 202 ? 15.132 -5.836 -18.942 1.00 51.00 202 ASP A CA 1
ATOM 1556 C C . ASP A 1 202 ? 15.118 -7.045 -19.900 1.00 51.00 202 ASP A C 1
ATOM 1558 O O . ASP A 1 202 ? 16.032 -7.213 -20.708 1.00 51.00 202 ASP A O 1
ATOM 1562 N N . ASP A 1 203 ? 14.040 -7.835 -19.893 1.00 49.50 203 ASP A N 1
ATOM 1563 C CA . ASP A 1 203 ? 13.855 -8.965 -20.815 1.00 49.50 203 ASP A CA 1
ATOM 1564 C C . ASP A 1 203 ? 13.336 -8.535 -22.207 1.00 49.50 203 ASP A C 1
ATOM 1566 O O . ASP A 1 203 ? 13.331 -9.332 -23.149 1.00 49.50 203 ASP A O 1
ATOM 1570 N N . GLN A 1 204 ? 12.928 -7.269 -22.386 1.00 49.59 204 GLN A N 1
ATOM 1571 C CA . GLN A 1 204 ? 12.405 -6.734 -23.653 1.00 49.59 204 GLN A CA 1
ATOM 1572 C C . GLN A 1 204 ? 13.445 -5.943 -24.466 1.00 49.59 204 GLN A C 1
ATOM 1574 O O . GLN A 1 204 ? 13.117 -4.975 -25.150 1.00 49.59 204 GLN A O 1
ATOM 1579 N N . MET A 1 205 ? 14.697 -6.413 -24.514 1.00 46.06 205 MET A N 1
ATOM 1580 C CA . MET A 1 205 ? 15.729 -5.937 -25.460 1.00 46.06 205 MET A CA 1
ATOM 1581 C C . MET A 1 205 ? 15.413 -6.220 -26.954 1.00 46.06 205 MET A C 1
ATOM 1583 O O . MET A 1 205 ? 16.315 -6.237 -27.792 1.00 46.06 205 MET A O 1
ATOM 1587 N N . SER A 1 206 ? 14.150 -6.428 -27.342 1.00 44.22 206 SER A N 1
ATOM 1588 C CA . SER A 1 206 ? 13.759 -6.725 -28.725 1.00 44.22 206 SER A CA 1
ATOM 1589 C C . SER A 1 206 ? 12.663 -5.787 -29.252 1.00 44.22 206 SER A C 1
ATOM 1591 O O . SER A 1 206 ? 11.481 -6.092 -29.225 1.00 44.22 206 SER A O 1
ATOM 1593 N N . ASN A 1 207 ? 13.095 -4.640 -29.786 1.00 42.50 207 ASN A N 1
ATOM 1594 C CA . ASN A 1 207 ? 12.593 -3.963 -30.998 1.00 42.50 207 ASN A CA 1
ATOM 1595 C C . ASN A 1 207 ? 11.086 -3.733 -31.244 1.00 42.50 207 ASN A C 1
ATOM 1597 O O . ASN A 1 207 ? 10.741 -3.284 -32.338 1.00 42.50 207 ASN A O 1
ATOM 1601 N N . PHE A 1 208 ? 10.186 -3.928 -30.287 1.00 43.31 208 PHE A N 1
ATOM 1602 C CA . PHE A 1 208 ? 8.787 -3.549 -30.467 1.00 43.31 208 PHE A CA 1
ATOM 1603 C C . PHE A 1 208 ? 8.451 -2.317 -29.639 1.00 43.31 208 PHE A C 1
ATOM 1605 O O . PHE A 1 208 ? 8.110 -2.390 -28.465 1.00 43.31 208 PHE A O 1
ATOM 1612 N N . ALA A 1 209 ? 8.500 -1.167 -30.315 1.00 43.03 209 ALA A N 1
ATOM 1613 C CA . ALA A 1 209 ? 7.892 0.091 -29.899 1.00 43.03 209 ALA A CA 1
ATOM 1614 C C . ALA A 1 209 ? 6.353 -0.004 -29.906 1.00 43.03 209 ALA A C 1
ATOM 1616 O O . ALA A 1 209 ? 5.670 0.796 -30.540 1.00 43.03 209 ALA A O 1
ATOM 1617 N N . ASN A 1 210 ? 5.802 -0.995 -29.210 1.00 44.03 210 ASN A N 1
ATOM 1618 C CA . ASN A 1 210 ? 4.407 -0.988 -28.826 1.00 44.03 210 ASN A CA 1
ATOM 1619 C C . ASN A 1 210 ? 4.368 -0.492 -27.391 1.00 44.03 210 ASN A C 1
ATOM 1621 O O . ASN A 1 210 ? 4.762 -1.190 -26.462 1.00 44.03 210 ASN A O 1
ATOM 1625 N N . THR A 1 211 ? 3.897 0.739 -27.235 1.00 46.09 211 THR A N 1
ATOM 1626 C CA . THR A 1 211 ? 3.426 1.317 -25.981 1.00 46.09 211 THR A CA 1
ATOM 1627 C C . THR A 1 211 ? 2.289 0.453 -25.431 1.00 46.09 211 THR A C 1
ATOM 1629 O O . THR A 1 211 ? 1.116 0.813 -25.531 1.00 46.09 211 THR A O 1
ATOM 1632 N N . SER A 1 212 ? 2.598 -0.734 -24.907 1.00 48.94 212 SER A N 1
ATOM 1633 C CA . SER A 1 212 ? 1.658 -1.470 -24.075 1.00 48.94 212 SER A CA 1
ATOM 1634 C C . SER A 1 212 ? 1.340 -0.558 -22.900 1.00 48.94 212 SER A C 1
ATOM 1636 O O . SER A 1 212 ? 2.270 -0.051 -22.270 1.00 48.94 212 SER A O 1
ATOM 1638 N N . LEU A 1 213 ? 0.056 -0.319 -22.633 1.00 58.31 213 LEU A N 1
ATOM 1639 C CA . LEU A 1 213 ? -0.390 0.381 -21.435 1.00 58.31 213 LEU A CA 1
ATOM 1640 C C . LEU A 1 213 ? 0.225 -0.313 -20.209 1.00 58.31 213 LEU A C 1
ATOM 1642 O O . LEU A 1 213 ? -0.297 -1.321 -19.750 1.00 58.31 213 LEU A O 1
ATOM 1646 N N . GLN A 1 214 ? 1.352 0.191 -19.703 1.00 66.19 214 GLN A N 1
ATOM 1647 C CA . GLN A 1 214 ? 1.935 -0.317 -18.469 1.00 66.19 214 GLN A CA 1
ATOM 1648 C C . GLN A 1 214 ? 1.012 0.104 -17.324 1.00 66.19 214 GLN A C 1
ATOM 1650 O O . GLN A 1 214 ? 0.732 1.292 -17.117 1.00 66.19 214 GLN A O 1
ATOM 1655 N N . ASP A 1 215 ? 0.478 -0.884 -16.612 1.00 77.69 215 ASP A N 1
ATOM 1656 C CA . ASP A 1 215 ? -0.374 -0.671 -15.448 1.00 77.69 215 ASP A CA 1
ATOM 1657 C C . ASP A 1 215 ? 0.486 -0.418 -14.200 1.00 77.69 215 ASP A C 1
ATOM 1659 O O . ASP A 1 215 ? 0.552 -1.231 -13.284 1.00 77.69 215 ASP A O 1
ATOM 1663 N N . GLY A 1 216 ? 1.240 0.686 -14.211 1.00 83.06 216 GLY A N 1
ATOM 1664 C CA . GLY A 1 216 ? 2.139 1.090 -13.128 1.00 83.06 216 GLY A CA 1
ATOM 1665 C C . GLY A 1 216 ? 3.499 1.599 -13.605 1.00 83.06 216 GLY A C 1
ATOM 1666 O O . GLY A 1 216 ? 3.759 1.719 -14.801 1.00 83.06 216 GLY A O 1
ATOM 1667 N N . HIS A 1 217 ? 4.358 1.925 -12.642 1.00 83.81 217 HIS A N 1
ATOM 1668 C CA . HIS A 1 217 ? 5.662 2.544 -12.853 1.00 83.81 217 HIS A CA 1
ATOM 1669 C C . HIS A 1 217 ? 6.786 1.606 -12.413 1.00 83.81 217 HIS A C 1
ATOM 1671 O O . HIS A 1 217 ? 6.779 1.086 -11.295 1.00 83.81 217 HIS A O 1
ATOM 1677 N N . SER A 1 218 ? 7.767 1.409 -13.293 1.00 83.00 218 SER A N 1
ATOM 1678 C CA . SER A 1 218 ? 9.027 0.763 -12.925 1.00 83.00 218 SER A CA 1
ATOM 1679 C C . SER A 1 218 ? 9.926 1.786 -12.217 1.00 83.00 218 SER A C 1
ATOM 1681 O O . SER A 1 218 ? 10.077 2.899 -12.736 1.00 83.00 218 SER A O 1
ATOM 1683 N N . PRO A 1 219 ? 10.527 1.462 -11.058 1.00 81.75 219 PRO A N 1
ATOM 1684 C CA . PRO A 1 219 ? 11.467 2.356 -10.397 1.00 81.75 219 PRO A CA 1
ATOM 1685 C C . PRO A 1 219 ? 12.663 2.646 -11.306 1.00 81.75 219 PRO A C 1
ATOM 1687 O O . PRO A 1 219 ? 13.367 1.733 -11.735 1.00 81.75 219 PRO A O 1
ATOM 1690 N N . GLN A 1 220 ? 12.922 3.923 -11.573 1.00 81.50 220 GLN A N 1
ATOM 1691 C CA . GLN A 1 220 ? 14.109 4.322 -12.322 1.00 81.50 220 GLN A CA 1
ATOM 1692 C C . GLN A 1 220 ? 15.301 4.413 -11.373 1.00 81.50 220 GLN A C 1
ATOM 1694 O O . GLN A 1 220 ? 15.245 5.110 -10.355 1.00 81.50 220 GLN A O 1
ATOM 1699 N N . TYR A 1 221 ? 16.386 3.711 -11.691 1.00 82.50 221 TYR A N 1
ATOM 1700 C CA . TYR A 1 221 ? 17.658 3.826 -10.982 1.00 82.50 221 TYR A CA 1
ATOM 1701 C C . TYR A 1 221 ? 18.621 4.712 -11.770 1.00 82.50 221 TYR A C 1
ATOM 1703 O O . TYR A 1 221 ? 18.595 4.667 -12.995 1.00 82.50 221 TYR A O 1
ATOM 1711 N N . PRO A 1 222 ? 19.440 5.550 -11.103 1.00 79.31 222 PRO A N 1
ATOM 1712 C CA . PRO A 1 222 ? 20.477 6.288 -11.795 1.00 79.31 222 PRO A CA 1
ATOM 1713 C C . PRO A 1 222 ? 21.426 5.284 -12.432 1.00 79.31 222 PRO A C 1
ATOM 1715 O O . PRO A 1 222 ? 21.769 4.274 -11.808 1.00 79.31 222 PRO A O 1
ATOM 1718 N N . ASP A 1 223 ? 21.874 5.596 -13.642 1.00 78.75 223 ASP A N 1
ATOM 1719 C CA . ASP A 1 223 ? 22.926 4.832 -14.286 1.00 78.75 223 ASP A CA 1
ATOM 1720 C C . ASP A 1 223 ? 24.143 4.824 -13.366 1.00 78.75 223 ASP A C 1
ATOM 1722 O O . ASP A 1 223 ? 24.695 5.869 -13.016 1.00 78.75 223 ASP A O 1
ATOM 1726 N N . ILE A 1 224 ? 24.543 3.631 -12.934 1.00 77.44 224 ILE A N 1
ATOM 1727 C CA . ILE A 1 224 ? 25.783 3.458 -12.191 1.00 77.44 224 ILE A CA 1
ATOM 1728 C C . ILE A 1 224 ? 26.876 3.394 -13.255 1.00 77.44 224 ILE A C 1
ATOM 1730 O O . ILE A 1 224 ? 26.949 2.385 -13.965 1.00 77.44 224 ILE A O 1
ATOM 1734 N N . PRO A 1 225 ? 27.714 4.439 -13.412 1.00 76.50 225 PRO A N 1
ATOM 1735 C CA . PRO A 1 225 ? 28.779 4.393 -14.391 1.00 76.50 225 PRO A CA 1
ATOM 1736 C C . PRO A 1 225 ? 29.710 3.257 -13.993 1.00 76.50 225 PRO A C 1
ATOM 1738 O O . PRO A 1 225 ? 30.406 3.310 -12.977 1.00 76.50 225 PRO A O 1
ATOM 1741 N N . VAL A 1 226 ? 29.726 2.200 -14.798 1.00 72.62 226 VAL A N 1
ATOM 1742 C CA . VAL A 1 226 ? 30.805 1.232 -14.701 1.00 72.62 226 VAL A CA 1
ATOM 1743 C C . VAL A 1 226 ? 32.034 1.996 -15.166 1.00 72.62 226 VAL A C 1
ATOM 1745 O O . VAL A 1 226 ? 32.070 2.449 -16.310 1.00 72.62 226 VAL A O 1
ATOM 1748 N N . LEU A 1 227 ? 33.015 2.179 -14.280 1.00 68.31 227 LEU A N 1
ATOM 1749 C CA . LEU A 1 227 ? 34.327 2.729 -14.622 1.00 68.31 227 LEU A CA 1
ATOM 1750 C C . LEU A 1 227 ? 35.054 1.727 -15.531 1.00 68.31 227 LEU A C 1
ATOM 1752 O O . LEU A 1 227 ? 36.007 1.055 -15.145 1.00 68.31 227 LEU A O 1
ATOM 1756 N N . LEU A 1 228 ? 34.548 1.570 -16.750 1.00 57.25 228 LEU A N 1
ATOM 1757 C CA . LEU A 1 228 ? 35.214 0.911 -17.852 1.00 57.25 228 LEU A CA 1
ATOM 1758 C C . LEU A 1 228 ? 36.156 1.950 -18.437 1.00 57.25 228 LEU A C 1
ATOM 1760 O O . LEU A 1 228 ? 35.921 2.497 -19.512 1.00 57.25 228 LEU A O 1
ATOM 1764 N N . GLU A 1 229 ? 37.227 2.251 -17.708 1.00 59.66 229 GLU A N 1
ATOM 1765 C CA . GLU A 1 229 ? 38.364 2.868 -18.366 1.00 59.66 229 GLU A CA 1
ATOM 1766 C C . GLU A 1 229 ? 38.789 1.941 -19.517 1.00 59.66 229 GLU A C 1
ATOM 1768 O O . GLU A 1 229 ? 38.958 0.732 -19.290 1.00 59.66 229 GLU A O 1
ATOM 1773 N N . PRO A 1 230 ? 38.960 2.456 -20.747 1.00 49.16 230 PRO A N 1
ATOM 1774 C CA . PRO A 1 230 ? 39.464 1.674 -21.865 1.00 49.16 230 PRO A CA 1
ATOM 1775 C C . PRO A 1 230 ? 40.922 1.288 -21.569 1.00 49.16 230 PRO A C 1
ATOM 1777 O O . PRO A 1 230 ? 41.859 2.003 -21.898 1.00 49.16 230 PRO A O 1
ATOM 1780 N N . GLY A 1 231 ? 41.107 0.170 -20.866 1.00 55.78 231 GLY A N 1
ATOM 1781 C CA . GLY A 1 231 ? 42.404 -0.275 -20.348 1.00 55.78 231 GLY A CA 1
ATOM 1782 C C . GLY A 1 231 ? 42.311 -1.141 -19.090 1.00 55.78 231 GLY A C 1
ATOM 1783 O O . GLY A 1 231 ? 43.149 -2.024 -18.893 1.00 55.78 231 GLY A O 1
ATOM 1784 N N . HIS A 1 232 ? 41.251 -0.991 -18.291 1.00 50.72 232 HIS A N 1
ATOM 1785 C CA . HIS A 1 232 ? 40.984 -1.879 -17.164 1.00 50.72 232 HIS A CA 1
ATOM 1786 C C . HIS A 1 232 ? 40.374 -3.186 -17.684 1.00 50.72 232 HIS A C 1
ATOM 1788 O O . HIS A 1 232 ? 39.159 -3.385 -17.722 1.00 50.72 232 HIS A O 1
ATOM 1794 N N . ARG A 1 233 ? 41.251 -4.102 -18.125 1.00 52.53 233 ARG A N 1
ATOM 1795 C CA . ARG A 1 233 ? 40.909 -5.519 -18.296 1.00 52.53 233 ARG A CA 1
ATOM 1796 C C . ARG A 1 233 ? 40.121 -5.929 -17.061 1.00 52.53 233 ARG A C 1
ATOM 1798 O O . ARG A 1 233 ? 40.667 -5.845 -15.964 1.00 52.53 233 ARG A O 1
ATOM 1805 N N . ARG A 1 234 ? 38.878 -6.397 -17.245 1.00 52.22 234 ARG A N 1
ATOM 1806 C CA . ARG A 1 234 ? 38.177 -7.185 -16.227 1.00 52.22 234 ARG A CA 1
ATOM 1807 C C . ARG A 1 234 ? 39.217 -8.147 -15.678 1.00 52.22 234 ARG A C 1
ATOM 1809 O O . ARG A 1 234 ? 39.665 -9.039 -16.406 1.00 52.22 234 ARG A O 1
ATOM 1816 N N . THR A 1 235 ? 39.654 -7.947 -14.441 1.00 51.69 235 THR A N 1
ATOM 1817 C CA . THR A 1 235 ? 40.357 -8.988 -13.718 1.00 51.69 235 THR A CA 1
ATOM 1818 C C . THR A 1 235 ? 39.288 -10.043 -13.512 1.00 51.69 235 THR A C 1
ATOM 1820 O O . THR A 1 235 ? 38.583 -10.084 -12.513 1.00 51.69 235 THR A O 1
ATOM 1823 N N . THR A 1 236 ? 39.097 -10.895 -14.523 1.00 53.34 236 THR A N 1
ATOM 1824 C CA . THR A 1 236 ? 38.576 -12.230 -14.298 1.00 53.34 236 THR A CA 1
ATOM 1825 C C . THR A 1 236 ? 39.467 -12.747 -13.192 1.00 53.34 236 THR A C 1
ATOM 1827 O O . THR A 1 236 ? 40.652 -12.987 -13.446 1.00 53.34 236 THR A O 1
ATOM 1830 N N . HIS A 1 237 ? 38.963 -12.761 -11.957 1.00 57.38 237 HIS A N 1
ATOM 1831 C CA . HIS A 1 237 ? 39.717 -13.247 -10.819 1.00 57.38 237 HIS A CA 1
ATOM 1832 C C . HIS A 1 237 ? 40.236 -14.611 -11.252 1.00 57.38 237 HIS A C 1
ATOM 1834 O O . HIS A 1 237 ? 39.455 -15.529 -11.508 1.00 57.38 237 HIS A O 1
ATOM 1840 N N . ARG A 1 238 ? 41.553 -14.710 -11.466 1.00 61.47 238 ARG A N 1
ATOM 1841 C CA . ARG A 1 238 ? 42.167 -15.909 -12.048 1.00 61.47 238 ARG A CA 1
ATOM 1842 C C . ARG A 1 238 ? 41.810 -17.130 -11.199 1.00 61.47 238 ARG A C 1
ATOM 1844 O O . ARG A 1 238 ? 41.595 -18.200 -11.751 1.00 61.47 238 ARG A O 1
ATOM 1851 N N . GLY A 1 239 ? 41.644 -16.914 -9.889 1.00 66.12 239 GLY A N 1
ATOM 1852 C CA . GLY A 1 239 ? 41.094 -17.873 -8.934 1.00 66.12 239 GLY A CA 1
ATOM 1853 C C . GLY A 1 239 ? 39.659 -18.305 -9.243 1.00 66.12 239 GLY A C 1
ATOM 1854 O O . GLY A 1 239 ? 39.414 -19.497 -9.324 1.00 66.12 239 GLY A O 1
ATOM 1855 N N . THR A 1 240 ? 38.725 -17.385 -9.499 1.00 69.44 240 THR A N 1
ATOM 1856 C CA . THR A 1 240 ? 37.332 -17.724 -9.846 1.00 69.44 240 THR A CA 1
ATOM 1857 C C . THR A 1 240 ? 37.241 -18.467 -11.176 1.00 69.44 240 THR A C 1
ATOM 1859 O O . THR A 1 240 ? 36.521 -19.453 -11.278 1.00 69.44 240 THR A O 1
ATOM 1862 N N . LYS A 1 241 ? 38.019 -18.061 -12.187 1.00 67.56 241 LYS A N 1
ATOM 1863 C CA . LYS A 1 241 ? 38.081 -18.788 -13.464 1.00 67.56 241 LYS A CA 1
ATOM 1864 C C . LYS A 1 241 ? 38.668 -20.194 -13.288 1.00 67.56 241 LYS A C 1
ATOM 1866 O O . LYS A 1 241 ? 38.117 -21.136 -13.839 1.00 67.56 241 LYS A O 1
ATOM 1871 N N . ALA A 1 242 ? 39.744 -20.341 -12.513 1.00 70.00 242 ALA A N 1
ATOM 1872 C CA . ALA A 1 242 ? 40.351 -21.643 -12.226 1.00 70.00 242 ALA A CA 1
ATOM 1873 C C . ALA A 1 242 ? 39.427 -22.549 -11.394 1.00 70.00 242 ALA A C 1
ATOM 1875 O O . ALA A 1 242 ? 39.346 -23.743 -11.659 1.00 70.00 242 ALA A O 1
ATOM 1876 N N . PHE A 1 243 ? 38.699 -21.980 -10.432 1.00 75.06 243 PHE A N 1
ATOM 1877 C CA . PHE A 1 243 ? 37.727 -22.700 -9.614 1.00 75.06 243 PHE A CA 1
ATOM 1878 C C . PHE A 1 243 ? 36.550 -23.205 -10.454 1.00 75.06 243 PHE A C 1
ATOM 1880 O O . PHE A 1 243 ? 36.243 -24.390 -10.421 1.00 75.06 243 PHE A O 1
ATOM 1887 N N . LEU A 1 244 ? 35.945 -22.338 -11.275 1.00 72.06 244 LEU A N 1
ATOM 1888 C CA . LEU A 1 244 ? 34.825 -22.711 -12.147 1.00 72.06 244 LEU A CA 1
ATOM 1889 C C . LEU A 1 244 ? 35.234 -23.693 -13.255 1.00 72.06 244 LEU A C 1
ATOM 1891 O O . LEU A 1 244 ? 34.427 -24.519 -13.655 1.00 72.06 244 LEU A O 1
ATOM 1895 N N . GLN A 1 245 ? 36.482 -23.640 -13.730 1.00 73.81 245 GLN A N 1
ATOM 1896 C CA . GLN A 1 245 ? 37.024 -24.631 -14.670 1.00 73.81 245 GLN A CA 1
ATOM 1897 C C . GLN A 1 245 ? 37.262 -26.010 -14.036 1.00 73.81 245 GLN A C 1
ATOM 1899 O O . GLN A 1 245 ? 37.384 -26.989 -14.766 1.00 73.81 245 GLN A O 1
ATOM 1904 N N . GLY A 1 246 ? 37.359 -26.087 -12.706 1.00 68.19 246 GLY A N 1
ATOM 1905 C CA . GLY A 1 246 ? 37.495 -27.341 -11.963 1.00 68.19 246 GLY A CA 1
ATOM 1906 C C . GLY A 1 246 ? 36.162 -27.986 -11.579 1.00 68.19 246 GLY A C 1
ATOM 1907 O O . GLY A 1 246 ? 36.161 -29.115 -11.090 1.00 68.19 246 GLY A O 1
ATOM 1908 N N . LEU A 1 247 ? 35.036 -27.299 -11.788 1.00 63.31 247 LEU A N 1
ATOM 1909 C CA . LEU A 1 247 ? 33.711 -27.878 -11.601 1.00 63.31 247 LEU A CA 1
ATOM 1910 C C . LEU A 1 247 ? 33.349 -28.661 -12.868 1.00 63.31 247 LEU A C 1
ATOM 1912 O O . LEU A 1 247 ? 33.331 -28.107 -13.966 1.00 63.31 247 LEU A O 1
ATOM 1916 N N . SER A 1 248 ? 33.113 -29.965 -12.719 1.00 52.09 248 SER A N 1
ATOM 1917 C CA . SER A 1 248 ? 32.546 -30.781 -13.796 1.00 52.09 248 SER A CA 1
ATOM 1918 C C . SER A 1 248 ? 31.069 -30.412 -13.996 1.00 52.09 248 SER A C 1
ATOM 1920 O O . SER A 1 248 ? 30.420 -30.043 -13.014 1.00 52.09 248 SER A O 1
ATOM 1922 N N . PRO A 1 249 ? 30.566 -30.450 -15.244 1.00 55.78 249 PRO A N 1
ATOM 1923 C CA . PRO A 1 249 ? 29.165 -30.173 -15.554 1.00 55.78 249 PRO A CA 1
ATOM 1924 C C . PRO A 1 249 ? 28.204 -31.166 -14.893 1.00 55.78 249 PRO A C 1
ATOM 1926 O O . PRO A 1 249 ? 28.599 -32.341 -14.706 1.00 55.78 249 PRO A O 1
#